Protein AF-0000000067284760 (afdb_homodimer)

Radius of gyration: 27.83 Å; Cα contacts (8 Å, |Δi|>4): 840; chains: 2; bounding box: 82×144×61 Å

Secondary structure (DSSP, 8-state):
-------------------------------TTS-SS--SS-EEEEEEETTEEEEEE-TTSS-EEEEEETTTTEEEP-TTGGGSSSEEEEEEE-TTS-EEEEEEEETTEEEEEEEETTTTEEEETTTT--SEEEEEEE-TTS--EEEEEESSS--EEEEE-TTSPBP-------/-------------------------------TTS-SS--SS-EEEEEEETTEEEEEE-TTSS-EEEEEETTTTEEEP-TTGGGSSSEEEEEEE-TTS-EEEEEEEETTEEEEEEEETTTTEEEETTTT--SEEEEEEE-TTS--EEEEEESSS--EEEEE-TTSPBP-------

Sequence (348 aa):
MTKYIFLPILTLTTLLTGCVGYPRLLSYPFDPGGRSLNSPASELTPQISGRYIVFTSDRRGSQDVYMFDVVTRNLIDIPGLNAFDAIASHPSVSDDGRSIVFAASRQGRTGIFLYNRETRQSRNLTANLQAEVRNPTISADGTRIAFEYSNNGQWDILVYNRSGQPLNIPQDPRMTKYIFLPILTLTTLLTGCVGYPRLLSYPFDPGGRSLNSPASELTPQISGRYIVFTSDRRGSQDVYMFDVVTRNLIDIPGLNAFDAIASHPSVSDDGRSIVFAASRQGRTGIFLYNRETRQSRNLTANLQAEVRNPTISADGTRIAFEYSNNGQWDILVYNRSGQPLNIPQDPR

Organism: NCBI:txid741277

Foldseek 3Di:
DPPPPPPPPPPPPPPPPPPPPPPPPPPPDPPVPPFACDDPWDWAQWDDAAQKIWTWTCPPPATFIWIAGNVVRGTDDLPLRRVDPWHWHQWEAANVRFWIWIWTDDPHAIFIWIAGSVVSDIDTLCPPPPWHWHNWYAYNHRFKIKTWTGDPPDIFIFIDGPNSHTDPDVRPDD/DDPPDPPPPPPPPPPPPPCPPPPPPPPPPPPVPPFACDDPWDWDQWDDAAQKIWTWTCPPPATFIWIAGNVVRGTDDLPLRRVDPWHWHQWEAANVRFWIWIWTDDPHAIFIWIAGSVVSDIDTLCPPPQWHWHNWYAYNHRFKIKTWTGDPPDIFIFIDGPNSHTDPDPTPDD

Structure (mmCIF, N/CA/C/O backbone):
data_AF-0000000067284760-model_v1
#
loop_
_entity.id
_entity.type
_entity.pdbx_description
1 polymer 'WD40-like beta Propeller containing protein'
#
loop_
_atom_site.group_PDB
_atom_site.id
_atom_site.type_symbol
_atom_site.label_atom_id
_atom_site.label_alt_id
_atom_site.label_comp_id
_atom_site.label_asym_id
_atom_site.label_entity_id
_atom_site.label_seq_id
_atom_site.pdbx_PDB_ins_code
_atom_site.Cartn_x
_atom_site.Cartn_y
_atom_site.Cartn_z
_atom_site.occupancy
_atom_site.B_iso_or_equiv
_atom_site.auth_seq_id
_atom_site.auth_comp_id
_atom_site.auth_asym_id
_atom_site.auth_atom_id
_atom_site.pdbx_PDB_model_num
ATOM 1 N N . MET A 1 1 ? -34.469 -82.938 -6.582 1 39.03 1 MET A N 1
ATOM 2 C CA . MET A 1 1 ? -33.906 -81.875 -5.766 1 39.03 1 MET A CA 1
ATOM 3 C C . MET A 1 1 ? -33.312 -80.75 -6.645 1 39.03 1 MET A C 1
ATOM 5 O O . MET A 1 1 ? -32.375 -81 -7.391 1 39.03 1 MET A O 1
ATOM 9 N N . THR A 1 2 ? -34.25 -79.938 -7.129 1 48.84 2 THR A N 1
ATOM 10 C CA . THR A 1 2 ? -34.031 -78.75 -8.023 1 48.84 2 THR A CA 1
ATOM 11 C C . THR A 1 2 ? -33.062 -77.75 -7.398 1 48.84 2 THR A C 1
ATOM 13 O O . THR A 1 2 ? -33.344 -77.25 -6.332 1 48.84 2 THR A O 1
ATOM 16 N N . LYS A 1 3 ? -31.781 -77.875 -7.68 1 49.97 3 LYS A N 1
ATOM 17 C CA . LYS A 1 3 ? -30.656 -77.062 -7.25 1 49.97 3 LYS A CA 1
ATOM 18 C C . LYS A 1 3 ? -30.859 -75.562 -7.707 1 49.97 3 LYS A C 1
ATOM 20 O O . LYS A 1 3 ? -30.922 -75.312 -8.906 1 49.97 3 LYS A O 1
ATOM 25 N N . TYR A 1 4 ? -31.656 -74.75 -6.961 1 46.56 4 TYR A N 1
ATOM 26 C CA . TYR A 1 4 ? -31.781 -73.375 -7.281 1 46.56 4 TYR A CA 1
ATOM 27 C C . TYR A 1 4 ? -30.422 -72.625 -7.23 1 46.56 4 TYR A C 1
ATOM 29 O O . TYR A 1 4 ? -29.656 -72.812 -6.277 1 46.56 4 TYR A O 1
ATOM 37 N N . ILE A 1 5 ? -29.75 -72.375 -8.367 1 50.66 5 ILE A N 1
ATOM 38 C CA . ILE A 1 5 ? -28.5 -71.688 -8.523 1 50.66 5 ILE A CA 1
ATOM 39 C C . ILE A 1 5 ? -28.719 -70.188 -8.195 1 50.66 5 ILE A C 1
ATOM 41 O O . ILE A 1 5 ? -29.562 -69.562 -8.805 1 50.66 5 ILE A O 1
ATOM 45 N N . PHE A 1 6 ? -28.625 -69.812 -6.887 1 52.44 6 PHE A N 1
ATOM 46 C CA . PHE A 1 6 ? -28.656 -68.438 -6.453 1 52.44 6 PHE A CA 1
ATOM 47 C C . PHE A 1 6 ? -27.547 -67.625 -7.133 1 52.44 6 PHE A C 1
ATOM 49 O O . PHE A 1 6 ? -26.375 -68 -7.012 1 52.44 6 PHE A O 1
ATOM 56 N N . LEU A 1 7 ? -27.859 -67.062 -8.344 1 47.62 7 LEU A N 1
ATOM 57 C CA . LEU A 1 7 ? -26.906 -66.188 -9.008 1 47.62 7 LEU A CA 1
ATOM 58 C C . LEU A 1 7 ? -26.75 -64.875 -8.227 1 47.62 7 LEU A C 1
ATOM 60 O O . LEU A 1 7 ? -27.719 -64.125 -8.023 1 47.62 7 LEU A O 1
ATOM 64 N N . PRO A 1 8 ? -25.734 -64.75 -7.387 1 51.28 8 PRO A N 1
ATOM 65 C CA . PRO A 1 8 ? -25.516 -63.438 -6.703 1 51.28 8 PRO A CA 1
ATOM 66 C C . PRO A 1 8 ? -25.312 -62.281 -7.676 1 51.28 8 PRO A C 1
ATOM 68 O O . PRO A 1 8 ? -24.641 -62.438 -8.695 1 51.28 8 PRO A O 1
ATOM 71 N N . ILE A 1 9 ? -26.359 -61.469 -7.926 1 52.12 9 ILE A N 1
ATOM 72 C CA . ILE A 1 9 ? -26.219 -60.219 -8.688 1 52.12 9 ILE A CA 1
ATOM 73 C C . ILE A 1 9 ? -25.25 -59.281 -7.98 1 52.12 9 ILE A C 1
ATOM 75 O O . ILE A 1 9 ? -25.469 -58.906 -6.824 1 52.12 9 ILE A O 1
ATOM 79 N N . LEU A 1 10 ? -23.953 -59.344 -8.281 1 41.91 10 LEU A N 1
ATOM 80 C CA . LEU A 1 10 ? -22.969 -58.375 -7.801 1 41.91 10 LEU A CA 1
ATOM 81 C C . LEU A 1 10 ? -23.281 -57 -8.344 1 41.91 10 LEU A C 1
ATOM 83 O O . LEU A 1 10 ? -23.234 -56.781 -9.555 1 41.91 10 LEU A O 1
ATOM 87 N N . THR A 1 11 ? -24.188 -56.25 -7.668 1 45.97 11 THR A N 1
ATOM 88 C CA . THR A 1 11 ? -24.359 -54.844 -8 1 45.97 11 THR A CA 1
ATOM 89 C C . THR A 1 11 ? -23.047 -54.094 -7.867 1 45.97 11 THR A C 1
ATOM 91 O O . THR A 1 11 ? -22.438 -54.062 -6.793 1 45.97 11 THR A O 1
ATOM 94 N N . LEU A 1 12 ? -22.328 -54 -8.953 1 44 12 LEU A N 1
ATOM 95 C CA . LEU A 1 12 ? -21.172 -53.094 -9.023 1 44 12 LEU A CA 1
ATOM 96 C C . LEU A 1 12 ? -21.594 -51.656 -8.789 1 44 12 LEU A C 1
ATOM 98 O O . LEU A 1 12 ? -22.328 -51.094 -9.602 1 44 12 LEU A O 1
ATOM 102 N N . THR A 1 13 ? -21.828 -51.281 -7.547 1 44.09 13 THR A N 1
ATOM 103 C CA . THR A 1 13 ? -21.984 -49.875 -7.27 1 44.09 13 THR A CA 1
ATOM 104 C C . THR A 1 13 ? -20.734 -49.094 -7.684 1 44.09 13 THR A C 1
ATOM 106 O O . THR A 1 13 ? -19.641 -49.375 -7.18 1 44.09 13 THR A O 1
ATOM 109 N N . THR A 1 14 ? -20.734 -48.594 -8.969 1 42.59 14 THR A N 1
ATOM 110 C CA . THR A 1 14 ? -19.703 -47.656 -9.391 1 42.59 14 THR A CA 1
ATOM 111 C C . THR A 1 14 ? -19.672 -46.438 -8.477 1 42.59 14 THR A C 1
ATOM 113 O O . THR A 1 14 ? -20.656 -45.688 -8.375 1 42.59 14 THR A O 1
ATOM 116 N N . LEU A 1 15 ? -18.969 -46.531 -7.336 1 41.28 15 LEU A N 1
ATOM 117 C CA . LEU A 1 15 ? -18.641 -45.312 -6.594 1 41.28 15 LEU A CA 1
ATOM 118 C C . LEU A 1 15 ? -17.938 -44.281 -7.492 1 41.28 15 LEU A C 1
ATOM 120 O O . LEU A 1 15 ? -16.859 -44.562 -8.008 1 41.28 15 LEU A O 1
ATOM 124 N N . LEU A 1 16 ? -18.734 -43.5 -8.227 1 39.28 16 LEU A N 1
ATOM 125 C CA . LEU A 1 16 ? -18.172 -42.312 -8.859 1 39.28 16 LEU A CA 1
ATOM 126 C C . LEU A 1 16 ? -17.484 -41.406 -7.824 1 39.28 16 LEU A C 1
ATOM 128 O O . LEU A 1 16 ? -18.141 -40.906 -6.918 1 39.28 16 LEU A O 1
ATOM 132 N N . THR A 1 17 ? -16.297 -41.781 -7.344 1 38.38 17 THR A N 1
ATOM 133 C CA . THR A 1 17 ? -15.492 -40.812 -6.598 1 38.38 17 THR A CA 1
ATOM 134 C C . THR A 1 17 ? -15.352 -39.5 -7.379 1 38.38 17 THR A C 1
ATOM 136 O O . THR A 1 17 ? -14.766 -39.469 -8.461 1 38.38 17 THR A O 1
ATOM 139 N N . GLY A 1 18 ? -16.344 -38.688 -7.348 1 37.5 18 GLY A N 1
ATOM 140 C CA . GLY A 1 18 ? -16.156 -37.312 -7.824 1 37.5 18 GLY A CA 1
ATOM 141 C C . GLY A 1 18 ? -14.883 -36.688 -7.305 1 37.5 18 GLY A C 1
ATOM 142 O O . GLY A 1 18 ? -14.727 -36.5 -6.094 1 37.5 18 GLY A O 1
ATOM 143 N N . CYS A 1 19 ? -13.719 -37.031 -7.934 1 35.12 19 CYS A N 1
ATOM 144 C CA . CYS A 1 19 ? -12.492 -36.281 -7.676 1 35.12 19 CYS A CA 1
ATOM 145 C C . CYS A 1 19 ? -12.742 -34.781 -7.734 1 35.12 19 CYS A C 1
ATOM 147 O O . CYS A 1 19 ? -13.039 -34.219 -8.805 1 35.12 19 CYS A O 1
ATOM 149 N N . VAL A 1 20 ? -13.414 -34.281 -6.77 1 36.22 20 VAL A N 1
ATOM 150 C CA . VAL A 1 20 ? -13.297 -32.812 -6.664 1 36.22 20 VAL A CA 1
ATOM 151 C C . VAL A 1 20 ? -11.828 -32.406 -6.789 1 36.22 20 VAL A C 1
ATOM 153 O O . VAL A 1 20 ? -11.008 -32.75 -5.934 1 36.22 20 VAL A O 1
ATOM 156 N N . GLY A 1 21 ? -11.297 -32.438 -8.062 1 32.53 21 GLY A N 1
ATOM 157 C CA . GLY A 1 21 ? -9.977 -31.906 -8.352 1 32.53 21 GLY A CA 1
ATOM 158 C C . GLY A 1 21 ? -9.664 -30.641 -7.562 1 32.53 21 GLY A C 1
ATOM 159 O O . GLY A 1 21 ? -10.438 -29.688 -7.574 1 32.53 21 GLY A O 1
ATOM 160 N N . TYR A 1 22 ? -9.078 -30.828 -6.438 1 33.91 22 TYR A N 1
ATOM 161 C CA . TYR A 1 22 ? -8.43 -29.656 -5.848 1 33.91 22 TYR A CA 1
ATOM 162 C C . TYR A 1 22 ? -7.723 -28.828 -6.91 1 33.91 22 TYR A C 1
ATOM 164 O O . TYR A 1 22 ? -7.121 -29.375 -7.836 1 33.91 22 TYR A O 1
ATOM 172 N N . PRO A 1 23 ? -8.312 -27.797 -7.254 1 35.91 23 PRO A N 1
ATOM 173 C CA . PRO A 1 23 ? -7.496 -27.031 -8.203 1 35.91 23 PRO A CA 1
ATOM 174 C C . PRO A 1 23 ? -6 -27.172 -7.93 1 35.91 23 PRO A C 1
ATOM 176 O O . PRO A 1 23 ? -5.551 -26.922 -6.805 1 35.91 23 PRO A O 1
ATOM 179 N N . ARG A 1 24 ? -5.348 -28.219 -8.484 1 36.28 24 ARG A N 1
ATOM 180 C CA . ARG A 1 24 ? -3.889 -28.25 -8.508 1 36.28 24 ARG A CA 1
ATOM 181 C C . ARG A 1 24 ? -3.312 -26.844 -8.57 1 36.28 24 ARG A C 1
ATOM 183 O O . ARG A 1 24 ? -3.672 -26.047 -9.445 1 36.28 24 ARG A O 1
ATOM 190 N N . LEU A 1 25 ? -3.016 -26.375 -7.445 1 37.62 25 LEU A N 1
ATOM 191 C CA . LEU A 1 25 ? -2.141 -25.203 -7.504 1 37.62 25 LEU A CA 1
ATOM 192 C C . LEU A 1 25 ? -1.2 -25.297 -8.703 1 37.62 25 LEU A C 1
ATOM 194 O O . LEU A 1 25 ? -0.474 -26.281 -8.852 1 37.62 25 LEU A O 1
ATOM 198 N N . LEU A 1 26 ? -1.623 -24.891 -9.883 1 34.94 26 LEU A N 1
ATOM 199 C CA . LEU A 1 26 ? -0.72 -24.781 -11.023 1 34.94 26 LEU A CA 1
ATOM 200 C C . LEU A 1 26 ? 0.715 -24.547 -10.555 1 34.94 26 LEU A C 1
ATOM 202 O O . LEU A 1 26 ? 0.991 -23.609 -9.82 1 34.94 26 LEU A O 1
ATOM 206 N N . SER A 1 27 ? 1.406 -25.641 -10.359 1 37.88 27 SER A N 1
ATOM 207 C CA . SER A 1 27 ? 2.861 -25.547 -10.312 1 37.88 27 SER A CA 1
ATOM 208 C C . SER A 1 27 ? 3.387 -24.641 -11.422 1 37.88 27 SER A C 1
ATOM 210 O O . SER A 1 27 ? 3.305 -24.984 -12.602 1 37.88 27 SER A O 1
ATOM 212 N N . TYR A 1 28 ? 3.182 -23.375 -11.297 1 40.19 28 TYR A N 1
ATOM 213 C CA . TYR A 1 28 ? 3.873 -22.547 -12.273 1 40.19 28 TYR A CA 1
ATOM 214 C C . TYR A 1 28 ? 5.332 -22.969 -12.414 1 40.19 28 TYR A C 1
ATOM 216 O O . TYR A 1 28 ? 5.938 -23.453 -11.461 1 40.19 28 TYR A O 1
ATOM 224 N N . PRO A 1 29 ? 5.832 -23.141 -13.656 1 42.22 29 PRO A N 1
ATOM 225 C CA . PRO A 1 29 ? 7.227 -23.547 -13.867 1 42.22 29 PRO A CA 1
ATOM 226 C C . PRO A 1 29 ? 8.211 -22.734 -13.031 1 42.22 29 PRO A C 1
ATOM 228 O O . PRO A 1 29 ? 8.008 -21.531 -12.844 1 42.22 29 PRO A O 1
ATOM 231 N N . PHE A 1 30 ? 8.883 -23.375 -12.086 1 43.62 30 PHE A N 1
ATOM 232 C CA . PHE A 1 30 ? 10.07 -22.875 -11.406 1 43.62 30 PHE A CA 1
ATOM 233 C C . PHE A 1 30 ? 11.055 -22.281 -12.406 1 43.62 30 PHE A C 1
ATOM 235 O O . PHE A 1 30 ? 11.469 -22.938 -13.359 1 43.62 30 PHE A O 1
ATOM 242 N N . ASP A 1 31 ? 10.914 -20.953 -12.641 1 48.53 31 ASP A N 1
ATOM 243 C CA . ASP A 1 31 ? 12.117 -20.453 -13.297 1 48.53 31 ASP A CA 1
ATOM 244 C C . ASP A 1 31 ? 13.32 -20.531 -12.367 1 48.53 31 ASP A C 1
ATOM 246 O O . ASP A 1 31 ? 13.375 -19.828 -11.352 1 48.53 31 ASP A O 1
ATOM 250 N N . PRO A 1 32 ? 14.07 -21.5 -12.367 1 45 32 PRO A N 1
ATOM 251 C CA . PRO A 1 32 ? 15.281 -21.609 -11.555 1 45 32 PRO A CA 1
ATOM 252 C C . PRO A 1 32 ? 16.094 -20.328 -11.508 1 45 32 PRO A C 1
ATOM 254 O O . PRO A 1 32 ? 17.016 -20.203 -10.695 1 45 32 PRO A O 1
ATOM 257 N N . GLY A 1 33 ? 15.969 -19.422 -12.406 1 49.47 33 GLY A N 1
ATOM 258 C CA . GLY A 1 33 ? 16.922 -18.328 -12.508 1 49.47 33 GLY A CA 1
ATOM 259 C C . GLY A 1 33 ? 16.672 -17.219 -11.508 1 49.47 33 GLY A C 1
ATOM 260 O O . GLY A 1 33 ? 17.406 -16.219 -11.477 1 49.47 33 GLY A O 1
ATOM 261 N N . GLY A 1 34 ? 15.812 -17.422 -10.469 1 56 34 GLY A N 1
ATOM 262 C CA . GLY A 1 34 ? 15.641 -16.453 -9.398 1 56 34 GLY A CA 1
ATOM 263 C C . GLY A 1 34 ? 14.953 -15.188 -9.852 1 56 34 GLY A C 1
ATOM 264 O O . GLY A 1 34 ? 15.031 -14.156 -9.172 1 56 34 GLY A O 1
ATOM 265 N N . ARG A 1 35 ? 14.375 -15.25 -10.992 1 67.38 35 ARG A N 1
ATOM 266 C CA . ARG A 1 35 ? 13.906 -14.008 -11.594 1 67.38 35 ARG A CA 1
ATOM 267 C C . ARG A 1 35 ? 12.391 -13.914 -11.555 1 67.38 35 ARG A C 1
ATOM 269 O O . ARG A 1 35 ? 11.797 -13 -12.141 1 67.38 35 ARG A O 1
ATOM 276 N N . SER A 1 36 ? 11.805 -14.742 -10.695 1 83.94 36 SER A N 1
ATOM 277 C CA . SER A 1 36 ? 10.352 -14.766 -10.625 1 83.94 36 SER A CA 1
ATOM 278 C C . SER A 1 36 ? 9.836 -13.867 -9.508 1 83.94 36 SER A C 1
ATOM 280 O O . SER A 1 36 ? 10.609 -13.375 -8.688 1 83.94 36 SER A O 1
ATOM 282 N N . LEU A 1 37 ? 8.609 -13.586 -9.523 1 92.75 37 LEU A N 1
ATOM 283 C CA . LEU A 1 37 ? 7.961 -12.812 -8.477 1 92.75 37 LEU A CA 1
ATOM 284 C C . LEU A 1 37 ? 8.188 -13.445 -7.109 1 92.75 37 LEU A C 1
ATOM 286 O O . LEU A 1 37 ? 8.609 -12.766 -6.168 1 92.75 37 LEU A O 1
ATOM 290 N N . ASN A 1 38 ? 7.992 -14.742 -7.074 1 93 38 ASN A N 1
ATOM 291 C CA . ASN A 1 38 ? 8.227 -15.461 -5.828 1 93 38 ASN A CA 1
ATOM 292 C C . ASN A 1 38 ? 9.539 -16.25 -5.867 1 93 38 ASN A C 1
ATOM 294 O O . ASN A 1 38 ? 10.055 -16.547 -6.945 1 93 38 ASN A O 1
ATOM 298 N N . SER A 1 39 ? 10.094 -16.531 -4.691 1 90.31 39 SER A N 1
ATOM 299 C CA . SER A 1 39 ? 11.32 -17.281 -4.465 1 90.31 39 SER A CA 1
ATOM 300 C C . SER A 1 39 ? 11.195 -18.188 -3.246 1 90.31 39 SER A C 1
ATOM 302 O O . SER A 1 39 ? 10.141 -18.234 -2.609 1 90.31 39 SER A O 1
ATOM 304 N N . PRO A 1 40 ? 12.227 -18.969 -2.977 1 89.88 40 PRO A N 1
ATOM 305 C CA . PRO A 1 40 ? 12.172 -19.766 -1.754 1 89.88 40 PRO A CA 1
ATOM 306 C C . PRO A 1 40 ? 12.156 -18.922 -0.487 1 89.88 40 PRO A C 1
ATOM 308 O O . PRO A 1 40 ? 11.906 -19.438 0.605 1 89.88 40 PRO A O 1
ATOM 311 N N . ALA A 1 41 ? 12.422 -17.641 -0.573 1 93.56 41 ALA A N 1
ATOM 312 C CA . ALA A 1 41 ? 12.344 -16.703 0.554 1 93.56 41 ALA A CA 1
ATOM 313 C C . ALA A 1 41 ? 10.93 -16.141 0.704 1 93.56 41 ALA A C 1
ATOM 315 O O . ALA A 1 41 ? 9.984 -16.672 0.121 1 93.56 41 ALA A O 1
ATOM 316 N N . SER A 1 42 ? 10.781 -15.156 1.583 1 95.81 42 SER A N 1
ATOM 317 C CA . SER A 1 42 ? 9.484 -14.508 1.75 1 95.81 42 SER A CA 1
ATOM 318 C C . SER A 1 42 ? 9.367 -13.281 0.851 1 95.81 42 SER A C 1
ATOM 320 O O . SER A 1 42 ? 10.328 -12.523 0.693 1 95.81 42 SER A O 1
ATOM 322 N N . GLU A 1 43 ? 8.258 -13.156 0.195 1 96.75 43 GLU A N 1
ATOM 323 C CA . GLU A 1 43 ? 7.867 -11.938 -0.515 1 96.75 43 GLU A CA 1
ATOM 324 C C . GLU A 1 43 ? 6.734 -11.219 0.209 1 96.75 43 GLU A C 1
ATOM 326 O O . GLU A 1 43 ? 5.691 -11.812 0.488 1 96.75 43 GLU A O 1
ATOM 331 N N . LEU A 1 44 ? 7.008 -9.9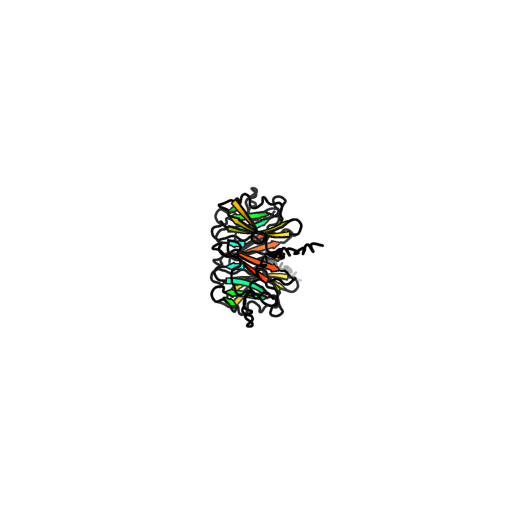3 0.494 1 98.38 44 LEU A N 1
ATOM 332 C CA . LEU A 1 44 ? 6.137 -9.227 1.429 1 98.38 44 LEU A CA 1
ATOM 333 C C . LEU A 1 44 ? 5.684 -7.887 0.852 1 98.38 44 LEU A C 1
ATOM 335 O O . LEU A 1 44 ? 6.418 -7.254 0.091 1 98.38 44 LEU A O 1
ATOM 339 N N . THR A 1 45 ? 4.488 -7.395 1.209 1 98.75 45 THR A N 1
ATOM 340 C CA . THR A 1 45 ? 3.918 -6.059 1.069 1 98.75 45 THR A CA 1
ATOM 341 C C . THR A 1 45 ? 3.977 -5.594 -0.384 1 98.75 45 THR A C 1
ATOM 343 O O . THR A 1 45 ? 4.586 -4.566 -0.689 1 98.75 45 THR A O 1
ATOM 346 N N . PRO A 1 46 ? 3.285 -6.301 -1.269 1 98.69 46 PRO A N 1
ATOM 347 C CA . PRO A 1 46 ? 3.287 -5.887 -2.674 1 98.69 46 PRO A CA 1
ATOM 348 C C . PRO A 1 46 ? 2.533 -4.578 -2.906 1 98.69 46 PRO A C 1
ATOM 350 O O . PRO A 1 46 ? 1.555 -4.293 -2.209 1 98.69 46 PRO A O 1
ATOM 353 N N . GLN A 1 47 ? 2.996 -3.855 -3.822 1 98.75 47 GLN A N 1
ATOM 354 C CA . GLN A 1 47 ? 2.275 -2.727 -4.402 1 98.75 47 GLN A CA 1
ATOM 355 C C . GLN A 1 47 ? 2.342 -2.754 -5.926 1 98.75 47 GLN A C 1
ATOM 357 O O . GLN A 1 47 ? 3.396 -3.029 -6.5 1 98.75 47 GLN A O 1
ATOM 362 N N . ILE A 1 48 ? 1.202 -2.525 -6.559 1 97.94 48 ILE A N 1
ATOM 363 C CA . ILE A 1 48 ? 1.116 -2.535 -8.016 1 97.94 48 ILE A CA 1
ATOM 364 C C . ILE A 1 48 ? 1.011 -1.104 -8.539 1 97.94 48 ILE A C 1
ATOM 366 O O . ILE A 1 48 ? 0.196 -0.317 -8.047 1 97.94 48 ILE A O 1
ATOM 370 N N . SER A 1 49 ? 1.749 -0.813 -9.508 1 97.5 49 SER A N 1
ATOM 371 C CA . SER A 1 49 ? 1.623 0.429 -10.266 1 97.5 49 SER A CA 1
ATOM 372 C C . SER A 1 49 ? 1.935 0.213 -11.742 1 97.5 49 SER A C 1
ATOM 374 O O . SER A 1 49 ? 3.076 -0.077 -12.102 1 97.5 49 SER A O 1
ATOM 376 N N . GLY A 1 50 ? 0.943 0.361 -12.539 1 94.12 50 GLY A N 1
ATOM 377 C CA . GLY A 1 50 ? 1.145 0.043 -13.945 1 94.12 50 GLY A CA 1
ATOM 378 C C . GLY A 1 50 ? 1.593 -1.388 -14.18 1 94.12 50 GLY A C 1
ATOM 379 O O . GLY A 1 50 ? 0.931 -2.33 -13.734 1 94.12 50 GLY A O 1
ATOM 380 N N . ARG A 1 51 ? 2.699 -1.519 -14.852 1 93.56 51 ARG A N 1
ATOM 381 C CA . ARG A 1 51 ? 3.201 -2.846 -15.188 1 93.56 51 ARG A CA 1
ATOM 382 C C . ARG A 1 51 ? 4.133 -3.373 -14.094 1 93.56 51 ARG A C 1
ATOM 384 O O . ARG A 1 51 ? 4.711 -4.453 -14.234 1 93.56 51 ARG A O 1
ATOM 391 N N . TYR A 1 52 ? 4.289 -2.643 -13.016 1 96.69 52 TYR A N 1
ATOM 392 C CA . TYR A 1 52 ? 5.289 -3.01 -12.016 1 96.69 52 TYR A CA 1
ATOM 393 C C . TYR A 1 52 ? 4.625 -3.535 -10.75 1 96.69 52 TYR A C 1
ATOM 395 O O . TYR A 1 52 ? 3.576 -3.037 -10.336 1 96.69 52 TYR A O 1
ATOM 403 N N . ILE A 1 53 ? 5.18 -4.492 -10.156 1 97.38 53 ILE A N 1
ATOM 404 C CA . ILE A 1 53 ? 4.941 -4.91 -8.781 1 97.38 53 ILE A CA 1
ATOM 405 C C . ILE A 1 53 ? 6.219 -4.734 -7.961 1 97.38 53 ILE A C 1
ATOM 407 O O . ILE A 1 53 ? 7.27 -5.273 -8.312 1 97.38 53 ILE A O 1
ATOM 411 N N . VAL A 1 54 ? 6.18 -3.914 -6.918 1 98.75 54 VAL A N 1
ATOM 412 C CA . VAL A 1 54 ? 7.293 -3.824 -5.984 1 98.75 54 VAL A CA 1
ATOM 413 C C . VAL A 1 54 ? 6.945 -4.559 -4.691 1 98.75 54 VAL A C 1
ATOM 415 O O . VAL A 1 54 ? 5.773 -4.633 -4.309 1 98.75 54 VAL A O 1
ATOM 418 N N . PHE A 1 55 ? 7.93 -5.09 -4.094 1 98.5 55 PHE A N 1
ATOM 419 C CA . PHE A 1 55 ? 7.797 -5.887 -2.879 1 98.5 55 PHE A CA 1
ATOM 420 C C . PHE A 1 55 ? 9.125 -5.992 -2.148 1 98.5 55 PHE A C 1
ATOM 422 O O . PHE A 1 55 ? 10.156 -5.527 -2.648 1 98.5 55 PHE A O 1
ATOM 429 N N . THR A 1 56 ? 9.094 -6.539 -0.911 1 98.56 56 THR A N 1
ATOM 430 C CA . THR A 1 56 ? 10.344 -6.832 -0.209 1 98.56 56 THR A CA 1
ATOM 431 C C . THR A 1 56 ? 10.547 -8.336 -0.076 1 98.56 56 THR A C 1
ATOM 433 O O . THR A 1 56 ? 9.586 -9.102 -0.083 1 98.56 56 THR A O 1
ATOM 436 N N . SER A 1 57 ? 11.781 -8.727 0.008 1 97.06 57 SER A N 1
ATOM 437 C CA . SER A 1 57 ? 12.156 -10.133 0.142 1 97.06 57 SER A CA 1
ATOM 438 C C . SER A 1 57 ? 13.492 -10.281 0.86 1 97.06 57 SER A C 1
ATOM 440 O O . SER A 1 57 ? 14.344 -9.391 0.79 1 97.06 57 SER A O 1
ATOM 442 N N . ASP A 1 58 ? 13.602 -11.359 1.5 1 95.75 58 ASP A N 1
ATOM 443 C CA . ASP A 1 58 ? 14.875 -11.648 2.158 1 95.75 58 ASP A CA 1
ATOM 444 C C . ASP A 1 58 ? 15.688 -12.672 1.368 1 95.75 58 ASP A C 1
ATOM 446 O O . ASP A 1 58 ? 16.547 -13.352 1.928 1 95.75 58 ASP A O 1
ATOM 450 N N . ARG A 1 59 ? 15.523 -12.742 0.066 1 93.25 59 ARG A N 1
ATOM 451 C CA . ARG A 1 59 ? 16.094 -13.773 -0.791 1 93.25 59 ARG A CA 1
ATOM 452 C C . ARG A 1 59 ? 17.609 -13.617 -0.9 1 93.25 59 ARG A C 1
ATOM 454 O O . ARG A 1 59 ? 18.312 -14.555 -1.301 1 93.25 59 ARG A O 1
ATOM 461 N N . ARG A 1 60 ? 18.156 -12.508 -0.468 1 90.81 60 ARG A N 1
ATOM 462 C CA . ARG A 1 60 ? 19.609 -12.32 -0.521 1 90.81 60 ARG A CA 1
ATOM 463 C C . ARG A 1 60 ? 20.172 -12.062 0.869 1 90.81 60 ARG A C 1
ATOM 465 O O . ARG A 1 60 ? 21.219 -11.422 1.01 1 90.81 60 ARG A O 1
ATOM 472 N N . GLY A 1 61 ? 19.406 -12.461 1.89 1 90.38 61 GLY A N 1
ATOM 473 C CA . GLY A 1 61 ? 19.953 -12.414 3.24 1 90.38 61 GLY A CA 1
ATOM 474 C C . GLY A 1 61 ? 19.438 -11.227 4.043 1 90.38 61 GLY A C 1
ATOM 475 O O . GLY A 1 61 ? 19.469 -11.25 5.277 1 90.38 61 GLY A O 1
ATOM 476 N N . SER A 1 62 ? 19.156 -10.188 3.385 1 92.94 62 SER A N 1
ATOM 477 C CA . SER A 1 62 ? 18.531 -9.031 4.012 1 92.94 62 SER A CA 1
ATOM 478 C C . SER A 1 62 ? 17.188 -8.703 3.352 1 92.94 62 SER A C 1
ATOM 480 O O . SER A 1 62 ? 16.969 -9.039 2.189 1 92.94 62 SER A O 1
ATOM 482 N N . GLN A 1 63 ? 16.297 -8.148 4.148 1 96.38 63 GLN A N 1
ATOM 483 C CA . GLN A 1 63 ? 15.031 -7.766 3.531 1 96.38 63 GLN A CA 1
ATOM 484 C C . GLN A 1 63 ? 15.203 -6.547 2.629 1 96.38 63 GLN A C 1
ATOM 486 O O . GLN A 1 63 ? 15.336 -5.422 3.115 1 96.38 63 GLN A O 1
ATOM 491 N N . ASP A 1 64 ? 15.141 -6.82 1.33 1 97.25 64 ASP A N 1
ATOM 492 C CA . ASP A 1 64 ? 15.43 -5.824 0.304 1 97.25 64 ASP A CA 1
ATOM 493 C C . ASP A 1 64 ? 14.203 -5.559 -0.562 1 97.25 64 ASP A C 1
ATOM 495 O O . ASP A 1 64 ? 13.258 -6.348 -0.567 1 97.25 64 ASP A O 1
ATOM 499 N N . VAL A 1 65 ? 14.258 -4.406 -1.258 1 98.31 65 VAL A N 1
ATOM 500 C CA . VAL A 1 65 ? 13.195 -4.062 -2.199 1 98.31 65 VAL A CA 1
ATOM 501 C C . VAL A 1 65 ? 13.469 -4.719 -3.551 1 98.31 65 VAL A C 1
ATOM 503 O O . VAL A 1 65 ? 14.609 -4.723 -4.023 1 98.31 65 VAL A O 1
ATOM 506 N N . TYR A 1 66 ? 12.414 -5.254 -4.113 1 97.56 66 TYR A N 1
ATOM 507 C CA . TYR A 1 66 ? 12.453 -5.812 -5.461 1 97.56 66 TYR A CA 1
ATOM 508 C C . TYR A 1 66 ? 11.344 -5.234 -6.328 1 97.56 66 TYR A C 1
ATOM 510 O O . TYR A 1 66 ? 10.305 -4.801 -5.812 1 97.56 66 TYR A O 1
ATOM 518 N N . MET A 1 67 ? 11.625 -5.227 -7.598 1 97.81 67 MET A N 1
ATOM 519 C CA . MET A 1 67 ? 10.664 -4.766 -8.602 1 97.81 67 MET A CA 1
ATOM 520 C C . MET A 1 67 ? 10.508 -5.797 -9.711 1 97.81 67 MET A C 1
ATOM 522 O O . MET A 1 67 ? 11.5 -6.242 -10.297 1 97.81 67 MET A O 1
ATOM 526 N N . PHE A 1 68 ? 9.289 -6.16 -9.961 1 96.31 68 PHE A N 1
ATOM 527 C CA . PHE A 1 68 ? 8.945 -7.148 -10.977 1 96.31 68 PHE A CA 1
ATOM 528 C C . PHE A 1 68 ? 8.125 -6.516 -12.094 1 96.31 68 PHE A C 1
ATOM 530 O O . PHE A 1 68 ? 7.203 -5.742 -11.828 1 96.31 68 PHE A O 1
ATOM 537 N N . ASP A 1 69 ? 8.516 -6.828 -13.32 1 94.06 69 ASP A N 1
ATOM 538 C CA . ASP A 1 69 ? 7.785 -6.387 -14.5 1 94.06 69 ASP A CA 1
ATOM 539 C C . ASP A 1 69 ? 6.824 -7.469 -14.992 1 94.06 69 ASP A C 1
ATOM 541 O O . ASP A 1 69 ? 7.262 -8.523 -15.453 1 94.06 69 ASP A O 1
ATOM 545 N N . VAL A 1 70 ? 5.574 -7.125 -14.984 1 89.88 70 VAL A N 1
ATOM 546 C CA . VAL A 1 70 ? 4.586 -8.156 -15.281 1 89.88 70 VAL A CA 1
ATOM 547 C C . VAL A 1 70 ? 4.531 -8.406 -16.781 1 89.88 70 VAL A C 1
ATOM 549 O O . VAL A 1 70 ? 3.996 -9.422 -17.234 1 89.88 70 VAL A O 1
ATOM 552 N N . VAL A 1 71 ? 5.027 -7.508 -17.547 1 88.62 71 VAL A N 1
ATOM 553 C CA . VAL A 1 71 ? 5.023 -7.645 -19 1 88.62 71 VAL A CA 1
ATOM 554 C C . VAL A 1 71 ? 6.199 -8.516 -19.438 1 88.62 71 VAL A C 1
ATOM 556 O O . VAL A 1 71 ? 6.008 -9.539 -20.109 1 88.62 71 VAL A O 1
ATOM 559 N N . THR A 1 72 ? 7.387 -8.227 -18.984 1 88.94 72 THR A N 1
ATOM 560 C CA . THR A 1 72 ? 8.562 -8.992 -19.375 1 88.94 72 THR A CA 1
ATOM 561 C C . THR A 1 72 ? 8.719 -10.234 -18.516 1 88.94 72 THR A C 1
ATOM 563 O O . THR A 1 72 ? 9.484 -11.141 -18.844 1 88.94 72 THR A O 1
ATOM 566 N N . ARG A 1 73 ? 8.023 -10.18 -17.438 1 88.69 73 ARG A N 1
ATOM 567 C CA . ARG A 1 73 ? 8.016 -11.297 -16.5 1 88.69 73 ARG A CA 1
ATOM 568 C C . ARG A 1 73 ? 9.414 -11.531 -15.93 1 88.69 73 ARG A C 1
ATOM 570 O O . ARG A 1 73 ? 9.883 -12.672 -15.867 1 88.69 73 ARG A O 1
ATOM 577 N N . ASN A 1 74 ? 10.07 -10.453 -15.586 1 89.62 74 ASN A N 1
ATOM 578 C CA . ASN A 1 74 ? 11.406 -10.477 -15 1 89.62 74 ASN A CA 1
ATOM 579 C C . ASN A 1 74 ? 11.547 -9.445 -13.891 1 89.62 74 ASN A C 1
ATOM 581 O O . ASN A 1 74 ? 10.844 -8.43 -13.883 1 89.62 74 ASN A O 1
ATOM 585 N N . LEU A 1 75 ? 12.438 -9.773 -13.008 1 94.19 75 LEU A N 1
ATOM 586 C CA . LEU A 1 75 ? 12.844 -8.758 -12.047 1 94.19 75 LEU A CA 1
ATOM 587 C C . LEU A 1 75 ? 13.602 -7.629 -12.734 1 94.19 75 LEU A C 1
ATOM 589 O O . LEU A 1 75 ? 14.359 -7.871 -13.68 1 94.19 75 LEU A O 1
ATOM 593 N N . ILE A 1 76 ? 13.391 -6.43 -12.305 1 94.25 76 ILE A N 1
ATOM 594 C CA . ILE A 1 76 ? 14.086 -5.242 -12.781 1 94.25 76 ILE A CA 1
ATOM 595 C C . ILE A 1 76 ? 15.188 -4.855 -11.797 1 94.25 76 ILE A C 1
ATOM 597 O O . ILE A 1 76 ? 14.953 -4.816 -10.586 1 94.25 76 ILE A O 1
ATOM 601 N N . ASP A 1 77 ? 16.344 -4.566 -12.359 1 92 77 ASP A N 1
ATOM 602 C CA . ASP A 1 77 ? 17.453 -4.125 -11.508 1 92 77 ASP A CA 1
ATOM 603 C C . ASP A 1 77 ? 17.188 -2.732 -10.945 1 92 77 ASP A C 1
ATOM 605 O O . ASP A 1 77 ? 16.75 -1.836 -11.664 1 92 77 ASP A O 1
ATOM 609 N N . ILE A 1 78 ? 17.359 -2.553 -9.641 1 95.25 78 ILE A N 1
ATOM 610 C CA . ILE A 1 78 ? 17.281 -1.263 -8.969 1 95.25 78 ILE A CA 1
ATOM 611 C C . ILE A 1 78 ? 18.578 -0.984 -8.227 1 95.25 78 ILE A C 1
ATOM 613 O O . ILE A 1 78 ? 18.609 -0.971 -6.992 1 95.25 78 ILE A O 1
ATOM 617 N N . PRO A 1 79 ? 19.594 -0.647 -8.961 1 91.38 79 PRO A N 1
ATOM 618 C CA . PRO A 1 79 ? 20.938 -0.523 -8.383 1 91.38 79 PRO A CA 1
ATOM 619 C C . PRO A 1 79 ? 21 0.53 -7.281 1 91.38 79 PRO A C 1
ATOM 621 O O . PRO A 1 79 ? 20.469 1.635 -7.441 1 91.38 79 PRO A O 1
ATOM 624 N N . GLY A 1 80 ? 21.656 0.129 -6.215 1 92.75 80 GLY A N 1
ATOM 625 C CA . GLY A 1 80 ? 21.938 1.076 -5.148 1 92.75 80 GLY A CA 1
ATOM 626 C C . GLY A 1 80 ? 20.812 1.187 -4.133 1 92.75 80 GLY A C 1
ATOM 627 O O . GLY A 1 80 ? 21.016 1.71 -3.033 1 92.75 80 GLY A O 1
ATOM 628 N N . LEU A 1 81 ? 19.578 0.776 -4.508 1 94.12 81 LEU A N 1
ATOM 629 C CA . LEU A 1 81 ? 18.453 0.929 -3.592 1 94.12 81 LEU A CA 1
ATOM 630 C C . LEU A 1 81 ? 18.688 0.119 -2.318 1 94.12 81 LEU A C 1
ATOM 632 O O . LEU A 1 81 ? 18.438 0.61 -1.215 1 94.12 81 LEU A O 1
ATOM 636 N N . ASN A 1 82 ? 19.25 -1.07 -2.453 1 91.69 82 ASN A N 1
ATOM 637 C CA . ASN A 1 82 ? 19.422 -1.989 -1.331 1 91.69 82 ASN A CA 1
ATOM 638 C C . ASN A 1 82 ? 20.812 -1.882 -0.718 1 91.69 82 ASN A C 1
ATOM 640 O O . ASN A 1 82 ? 21.266 -2.793 -0.02 1 91.69 82 ASN A O 1
ATOM 644 N N . ALA A 1 83 ? 21.5 -0.826 -0.954 1 83.94 83 ALA A N 1
ATOM 645 C CA . ALA A 1 83 ? 22.891 -0.685 -0.524 1 83.94 83 ALA A CA 1
ATOM 646 C C . ALA A 1 83 ? 22.969 -0.363 0.965 1 83.94 83 ALA A C 1
ATOM 648 O O . ALA A 1 83 ? 24.031 -0.504 1.578 1 83.94 83 ALA A O 1
ATOM 649 N N . PHE A 1 84 ? 21.828 0.076 1.499 1 77.75 84 PHE A N 1
ATOM 650 C CA . PHE A 1 84 ? 21.812 0.41 2.918 1 77.75 84 PHE A CA 1
ATOM 651 C C . PHE A 1 84 ? 21.719 -0.851 3.77 1 77.75 84 PHE A C 1
ATOM 653 O O . PHE A 1 84 ? 21.031 -1.807 3.4 1 77.75 84 PHE A O 1
ATOM 660 N N . ASP A 1 85 ? 22.531 -0.945 4.715 1 88.44 85 ASP A N 1
ATOM 661 C CA . ASP A 1 85 ? 22.344 -1.982 5.723 1 88.44 85 ASP A CA 1
ATOM 662 C C . ASP A 1 85 ? 21.109 -1.691 6.582 1 88.44 85 ASP A C 1
ATOM 664 O O . ASP A 1 85 ? 21.234 -1.181 7.695 1 88.44 85 ASP A O 1
ATOM 668 N N . ALA A 1 86 ? 19.984 -1.867 6.062 1 95.25 86 ALA A N 1
ATOM 669 C CA . ALA A 1 86 ? 18.703 -1.592 6.711 1 95.25 86 ALA A CA 1
ATOM 670 C C . ALA A 1 86 ? 17.641 -2.604 6.289 1 95.25 86 ALA A C 1
ATOM 672 O O . ALA A 1 86 ? 17.812 -3.309 5.293 1 95.25 86 ALA A O 1
ATOM 673 N N . ILE A 1 87 ? 16.703 -2.711 7.098 1 96.81 87 ILE A N 1
ATOM 674 C CA . ILE A 1 87 ? 15.547 -3.547 6.789 1 96.81 87 ILE A CA 1
ATOM 675 C C . ILE A 1 87 ? 14.508 -2.729 6.027 1 96.81 87 ILE A C 1
ATOM 677 O O . ILE A 1 87 ? 13.906 -1.803 6.578 1 96.81 87 ILE A O 1
ATOM 681 N N . ALA A 1 88 ? 14.289 -3.082 4.758 1 98.31 88 ALA A N 1
ATOM 682 C CA . ALA A 1 88 ? 13.32 -2.361 3.934 1 98.31 88 ALA A CA 1
ATOM 683 C C . ALA A 1 88 ? 11.914 -2.916 4.129 1 98.31 88 ALA A C 1
ATOM 685 O O . ALA A 1 88 ? 11.742 -4.109 4.387 1 98.31 88 ALA A O 1
ATOM 686 N N . SER A 1 89 ? 10.945 -2.025 4.023 1 98.38 89 SER A N 1
ATOM 687 C CA . SER A 1 89 ? 9.562 -2.473 4.129 1 98.38 89 SER A CA 1
ATOM 688 C C . SER A 1 89 ? 8.625 -1.539 3.373 1 98.38 89 SER A C 1
ATOM 690 O O . SER A 1 89 ? 8.961 -0.381 3.119 1 98.38 89 SER A O 1
ATOM 692 N N . HIS A 1 90 ? 7.578 -2.061 2.947 1 98.75 90 HIS A N 1
ATOM 693 C CA . HIS A 1 90 ? 6.418 -1.363 2.404 1 98.75 90 HIS A CA 1
ATOM 694 C C . HIS A 1 90 ? 6.809 -0.471 1.231 1 98.75 90 HIS A C 1
ATOM 696 O O . HIS A 1 90 ? 6.559 0.736 1.252 1 98.75 90 HIS A O 1
ATOM 702 N N . PRO A 1 91 ? 7.293 -1.068 0.156 1 98.88 91 PRO A N 1
ATOM 703 C CA . PRO A 1 91 ? 7.645 -0.27 -1.021 1 98.88 91 PRO A CA 1
ATOM 704 C C . PRO A 1 91 ? 6.422 0.135 -1.843 1 98.88 91 PRO A C 1
ATOM 706 O O . PRO A 1 91 ? 5.398 -0.555 -1.818 1 98.88 91 PRO A O 1
ATOM 709 N N . SER A 1 92 ? 6.535 1.238 -2.465 1 98.88 92 SER A N 1
ATOM 710 C CA . SER A 1 92 ? 5.57 1.748 -3.436 1 98.88 92 SER A CA 1
ATOM 711 C C . SER A 1 92 ? 6.273 2.455 -4.59 1 98.88 92 SER A C 1
ATOM 713 O O . SER A 1 92 ? 7.332 3.059 -4.406 1 98.88 92 SER A O 1
ATOM 715 N N . VAL A 1 93 ? 5.688 2.338 -5.754 1 98.75 93 VAL A N 1
ATOM 716 C CA . VAL A 1 93 ? 6.383 2.83 -6.938 1 98.75 93 VAL A CA 1
ATOM 717 C C . VAL A 1 93 ? 5.426 3.662 -7.789 1 98.75 93 VAL A C 1
ATOM 719 O O . VAL A 1 93 ? 4.223 3.389 -7.828 1 98.75 93 VAL A O 1
ATOM 722 N N . SER A 1 94 ? 6.023 4.652 -8.422 1 98.38 94 SER A N 1
ATOM 723 C CA . SER A 1 94 ? 5.258 5.426 -9.391 1 98.38 94 SER A CA 1
ATOM 724 C C . SER A 1 94 ? 4.973 4.605 -10.648 1 98.38 94 SER A C 1
ATOM 726 O O . SER A 1 94 ? 5.602 3.572 -10.875 1 98.38 94 SER A O 1
ATOM 728 N N . ASP A 1 95 ? 4.102 5.113 -11.484 1 97.25 95 ASP A N 1
ATOM 729 C CA . ASP A 1 95 ? 3.615 4.375 -12.641 1 97.25 95 ASP A CA 1
ATOM 730 C C . ASP A 1 95 ? 4.723 4.191 -13.68 1 97.25 95 ASP A C 1
ATOM 732 O O . ASP A 1 95 ? 4.75 3.184 -14.391 1 97.25 95 ASP A O 1
ATOM 736 N N . ASP A 1 96 ? 5.562 5.141 -13.727 1 96.69 96 ASP A N 1
ATOM 737 C CA . ASP A 1 96 ? 6.633 5.07 -14.719 1 96.69 96 ASP A CA 1
ATOM 738 C C . ASP A 1 96 ? 7.805 4.238 -14.203 1 96.69 96 ASP A C 1
ATOM 740 O O . ASP A 1 96 ? 8.797 4.043 -14.914 1 96.69 96 ASP A O 1
ATOM 744 N N . GLY A 1 97 ? 7.703 3.836 -12.984 1 97.44 97 GLY A N 1
ATOM 745 C CA . GLY A 1 97 ? 8.719 2.971 -12.414 1 97.44 97 GLY A CA 1
ATOM 746 C C . GLY A 1 97 ? 9.961 3.723 -11.969 1 97.44 97 GLY A C 1
ATOM 747 O O . GLY A 1 97 ? 10.945 3.113 -11.539 1 97.44 97 GLY A O 1
ATOM 748 N N . ARG A 1 98 ? 9.945 5.02 -11.961 1 97.56 98 ARG A N 1
ATOM 749 C CA . ARG A 1 98 ? 11.172 5.785 -11.742 1 97.56 98 ARG A CA 1
ATOM 750 C C . ARG A 1 98 ? 11.359 6.105 -10.258 1 97.56 98 ARG A C 1
ATOM 752 O O . ARG A 1 98 ? 12.492 6.227 -9.789 1 97.56 98 ARG A O 1
ATOM 759 N N . SER A 1 99 ? 10.258 6.316 -9.594 1 98.44 99 SER A N 1
ATOM 760 C CA . SER A 1 99 ? 10.305 6.715 -8.195 1 98.44 99 SER A CA 1
ATOM 761 C C . SER A 1 99 ? 9.797 5.602 -7.285 1 98.44 99 SER A C 1
ATOM 763 O O . SER A 1 99 ? 8.68 5.121 -7.449 1 98.44 99 SER A O 1
ATOM 765 N N . ILE A 1 100 ? 10.594 5.172 -6.379 1 98.75 100 ILE A N 1
ATOM 766 C CA . ILE A 1 100 ? 10.227 4.148 -5.402 1 98.75 100 ILE A CA 1
ATOM 767 C C . ILE A 1 100 ? 10.359 4.715 -3.99 1 98.75 100 ILE A C 1
ATOM 769 O O . ILE A 1 100 ? 11.414 5.242 -3.621 1 98.75 100 ILE A O 1
ATOM 773 N N . VAL A 1 101 ? 9.281 4.668 -3.193 1 98.88 101 VAL A N 1
ATOM 774 C CA . VAL A 1 101 ? 9.344 5.023 -1.779 1 98.88 101 VAL A CA 1
ATOM 775 C C . VAL A 1 101 ? 9.312 3.758 -0.926 1 98.88 101 VAL A C 1
ATOM 777 O O . VAL A 1 101 ? 8.664 2.771 -1.294 1 98.88 101 VAL A O 1
ATOM 780 N N . PHE A 1 102 ? 10 3.762 0.118 1 98.75 102 PHE A N 1
ATOM 781 C CA . PHE A 1 102 ? 10.023 2.631 1.039 1 98.75 102 PHE A CA 1
ATOM 782 C C . PHE A 1 102 ? 10.484 3.07 2.424 1 98.75 102 PHE A C 1
ATOM 784 O O . PHE A 1 102 ? 11.031 4.164 2.586 1 98.75 102 PHE A O 1
ATOM 791 N N . ALA A 1 103 ? 10.141 2.297 3.404 1 98.62 103 ALA A N 1
ATOM 792 C CA . ALA A 1 103 ? 10.688 2.49 4.75 1 98.62 103 ALA A CA 1
ATOM 793 C C . ALA A 1 103 ? 11.961 1.684 4.945 1 98.62 103 ALA A C 1
ATOM 795 O O . ALA A 1 103 ? 12.094 0.573 4.426 1 98.62 103 ALA A O 1
ATOM 796 N N . ALA A 1 104 ? 12.859 2.207 5.684 1 98.12 104 ALA A N 1
ATOM 797 C CA . ALA A 1 104 ? 14.086 1.508 6.055 1 98.12 104 ALA A CA 1
ATOM 798 C C . ALA A 1 104 ? 14.383 1.667 7.543 1 98.12 104 ALA A C 1
ATOM 800 O O . ALA A 1 104 ? 14.344 2.779 8.07 1 98.12 104 ALA A O 1
ATOM 801 N N . SER A 1 105 ? 14.625 0.556 8.164 1 97.5 105 SER A N 1
ATOM 802 C CA . SER A 1 105 ? 14.906 0.556 9.594 1 97.5 105 SER A CA 1
ATOM 803 C C . SER A 1 105 ? 16.328 0.083 9.875 1 97.5 105 SER A C 1
ATOM 805 O O . SER A 1 105 ? 16.797 -0.895 9.289 1 97.5 105 SER A O 1
ATOM 807 N N . ARG A 1 106 ? 17 0.791 10.68 1 95.12 106 ARG A N 1
ATOM 808 C CA . ARG A 1 106 ? 18.344 0.448 11.133 1 95.12 106 ARG A CA 1
ATOM 809 C C . ARG A 1 106 ? 18.562 0.867 12.578 1 95.12 106 ARG A C 1
ATOM 811 O O . ARG A 1 106 ? 18.297 2.014 12.945 1 95.12 106 ARG A O 1
ATOM 818 N N . GLN A 1 107 ? 19.016 -0.124 13.375 1 93.75 107 GLN A N 1
ATOM 819 C CA . GLN A 1 107 ? 19.328 0.14 14.773 1 93.75 107 GLN A CA 1
ATOM 820 C C . GLN A 1 107 ? 18.156 0.814 15.484 1 93.75 107 GLN A C 1
ATOM 822 O O . GLN A 1 107 ? 18.344 1.813 16.188 1 93.75 107 GLN A O 1
ATOM 827 N N . GLY A 1 108 ? 17 0.455 15.125 1 92.44 108 GLY A N 1
ATOM 828 C CA . GLY A 1 108 ? 15.82 0.897 15.844 1 92.44 108 GLY A CA 1
ATOM 829 C C . GLY A 1 108 ? 15.234 2.182 15.289 1 92.44 108 GLY A C 1
ATOM 830 O O . GLY A 1 108 ? 14.211 2.662 15.773 1 92.44 108 GLY A O 1
ATOM 831 N N . ARG A 1 109 ? 15.828 2.771 14.352 1 95 109 ARG A N 1
ATOM 832 C CA . ARG A 1 109 ? 15.312 3.984 13.727 1 95 109 ARG A CA 1
ATOM 833 C C . ARG A 1 109 ? 14.789 3.695 12.32 1 95 109 ARG A C 1
ATOM 835 O O . ARG A 1 109 ? 15.406 2.934 11.57 1 95 109 ARG A O 1
ATOM 842 N N . THR A 1 110 ? 13.672 4.273 12.086 1 97.69 110 THR A N 1
ATOM 843 C CA . THR A 1 110 ? 13.062 4.082 10.773 1 97.69 110 THR A CA 1
ATOM 844 C C . THR A 1 110 ? 12.938 5.41 10.039 1 97.69 110 THR A C 1
ATOM 846 O O . THR A 1 110 ? 12.578 6.426 10.633 1 97.69 110 THR A O 1
ATOM 849 N N . GLY A 1 111 ? 13.258 5.43 8.727 1 97.62 111 GLY A N 1
ATOM 850 C CA . GLY A 1 111 ? 13.031 6.559 7.84 1 97.62 111 GLY A CA 1
ATOM 851 C C . GLY A 1 111 ? 12.25 6.184 6.594 1 97.62 111 GLY A C 1
ATOM 852 O O . GLY A 1 111 ? 12.102 5 6.277 1 97.62 111 GLY A O 1
ATOM 853 N N . ILE A 1 112 ? 11.672 7.188 5.977 1 98.62 112 ILE A N 1
ATOM 854 C CA . ILE A 1 112 ? 11.039 7.031 4.676 1 98.62 112 ILE A CA 1
ATOM 855 C C . ILE A 1 112 ? 11.977 7.523 3.578 1 98.62 112 ILE A C 1
ATOM 857 O O . ILE A 1 112 ? 12.43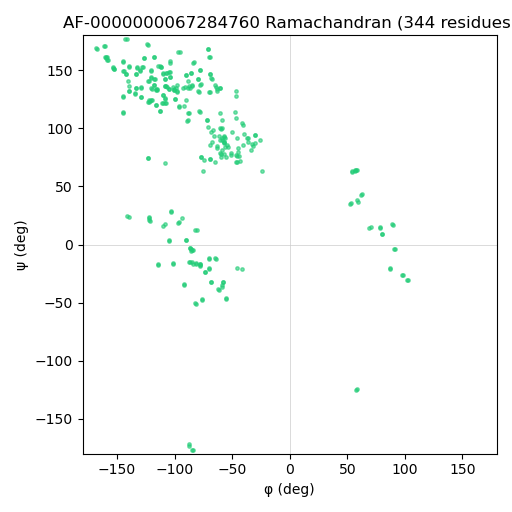 8.672 3.605 1 98.62 112 ILE A O 1
ATOM 861 N N . PHE A 1 113 ? 12.242 6.668 2.631 1 98.25 113 PHE A N 1
ATOM 862 C CA . PHE A 1 113 ? 13.211 6.977 1.585 1 98.25 113 PHE A CA 1
ATOM 863 C C . PHE A 1 113 ? 12.539 7.016 0.218 1 98.25 113 PHE A C 1
ATOM 865 O O . PHE A 1 113 ? 11.648 6.211 -0.065 1 98.25 113 PHE A O 1
ATOM 872 N N . LEU A 1 114 ? 13.008 7.953 -0.589 1 98.56 114 LEU A N 1
ATOM 873 C CA . LEU A 1 114 ? 12.641 8.047 -1.997 1 98.56 114 LEU A CA 1
ATOM 874 C C . LEU A 1 114 ? 13.828 7.738 -2.895 1 98.56 114 LEU A C 1
ATOM 876 O O . LEU A 1 114 ? 14.836 8.453 -2.861 1 98.56 114 LEU A O 1
ATOM 880 N N . TYR A 1 115 ? 13.711 6.672 -3.619 1 98.25 115 TYR A N 1
ATOM 881 C CA . TYR A 1 115 ? 14.734 6.254 -4.57 1 98.25 115 TYR A CA 1
ATOM 882 C C . TYR A 1 115 ? 14.344 6.641 -5.992 1 98.25 115 TYR A C 1
ATOM 884 O O . TYR A 1 115 ? 13.203 6.445 -6.406 1 98.25 115 TYR A O 1
ATOM 892 N N . ASN A 1 116 ? 15.281 7.215 -6.711 1 97.88 116 ASN A N 1
ATOM 893 C CA . ASN A 1 116 ? 15.117 7.547 -8.125 1 97.88 116 ASN A CA 1
ATOM 894 C C . ASN A 1 116 ? 15.945 6.625 -9.016 1 97.88 116 ASN A C 1
ATOM 896 O O . ASN A 1 116 ? 17.172 6.586 -8.906 1 97.88 116 ASN A O 1
ATOM 900 N N . ARG A 1 117 ? 15.305 5.969 -9.883 1 97 117 ARG A N 1
ATOM 901 C CA . ARG A 1 117 ? 15.969 4.949 -10.688 1 97 117 ARG A CA 1
ATOM 902 C C . ARG A 1 117 ? 16.875 5.586 -11.742 1 97 117 ARG A C 1
ATOM 904 O O . ARG A 1 117 ? 17.797 4.945 -12.25 1 97 117 ARG A O 1
ATOM 911 N N . GLU A 1 118 ? 16.562 6.781 -12.062 1 95.25 118 GLU A N 1
ATOM 912 C CA . GLU A 1 118 ? 17.391 7.473 -13.047 1 95.25 118 GLU A CA 1
ATOM 913 C C . GLU A 1 118 ? 18.703 7.945 -12.43 1 95.25 118 GLU A C 1
ATOM 915 O O . GLU A 1 118 ? 19.781 7.707 -12.984 1 95.25 118 GLU A O 1
ATOM 920 N N . THR A 1 119 ? 18.625 8.562 -11.297 1 95.62 119 THR A N 1
ATOM 921 C CA . THR A 1 119 ? 19.828 9.078 -10.656 1 95.62 119 THR A CA 1
ATOM 922 C C . THR A 1 119 ? 20.484 8.016 -9.789 1 95.62 119 THR A C 1
ATOM 924 O O . THR A 1 119 ? 21.641 8.164 -9.375 1 95.62 119 THR A O 1
ATOM 927 N N . ARG A 1 120 ? 19.734 6.957 -9.516 1 95.88 120 ARG A N 1
ATOM 928 C CA . ARG A 1 120 ? 20.172 5.855 -8.664 1 95.88 120 ARG A CA 1
ATOM 929 C C . ARG A 1 120 ? 20.547 6.352 -7.273 1 95.88 120 ARG A C 1
ATOM 931 O O . ARG A 1 120 ? 21.531 5.898 -6.688 1 95.88 120 ARG A O 1
ATOM 938 N N . GLN A 1 121 ? 19.781 7.305 -6.789 1 94.88 121 GLN A N 1
ATOM 939 C CA . GLN A 1 121 ? 20 7.895 -5.473 1 94.88 121 GLN A CA 1
ATOM 940 C C . GLN A 1 121 ? 18.766 7.758 -4.594 1 94.88 121 GLN A C 1
ATOM 942 O O . GLN A 1 121 ? 17.641 7.883 -5.078 1 94.88 121 GLN A O 1
ATOM 947 N N . SER A 1 122 ? 19.062 7.48 -3.35 1 96.56 122 SER A N 1
ATOM 948 C CA . SER A 1 122 ? 18.016 7.477 -2.332 1 96.56 122 SER A CA 1
ATOM 949 C C . SER A 1 122 ? 18.125 8.688 -1.416 1 96.56 122 SER A C 1
ATOM 951 O O . SER A 1 122 ? 19.234 9.062 -1.007 1 96.56 122 SER A O 1
ATOM 953 N N . ARG A 1 123 ? 17.016 9.266 -1.172 1 96.38 123 ARG A N 1
ATOM 954 C CA . ARG A 1 123 ? 16.953 10.398 -0.257 1 96.38 123 ARG A CA 1
ATOM 955 C C . ARG A 1 123 ? 16.031 10.102 0.922 1 96.38 123 ARG A C 1
ATOM 957 O O . ARG A 1 123 ? 14.922 9.602 0.738 1 96.38 123 ARG A O 1
ATOM 964 N N . ASN A 1 124 ? 16.531 10.422 2.076 1 97.06 124 ASN A N 1
ATOM 965 C CA . ASN A 1 124 ? 15.703 10.297 3.266 1 97.06 124 ASN A CA 1
ATOM 966 C C . ASN A 1 124 ? 14.727 11.469 3.383 1 97.06 124 ASN A C 1
ATOM 968 O O . ASN A 1 124 ? 15.133 12.602 3.643 1 97.06 124 ASN A O 1
ATOM 972 N N . LEU A 1 125 ? 13.438 11.219 3.279 1 97.81 125 LEU A N 1
ATOM 973 C CA . LEU A 1 125 ? 12.422 12.273 3.271 1 97.81 125 LEU A CA 1
ATOM 974 C C . LEU A 1 125 ? 12.094 12.719 4.691 1 97.81 125 LEU A C 1
ATOM 976 O O . LEU A 1 125 ? 11.484 13.773 4.891 1 97.81 125 LEU A O 1
ATOM 980 N N . THR A 1 126 ? 12.492 11.891 5.676 1 97.25 126 THR A N 1
ATOM 981 C CA . THR A 1 126 ? 12.023 12.156 7.035 1 97.25 126 THR A CA 1
ATOM 982 C C . THR A 1 126 ? 13.211 12.352 7.98 1 97.25 126 THR A C 1
ATOM 984 O O . THR A 1 126 ? 13.086 12.117 9.188 1 97.25 126 THR A O 1
ATOM 987 N N . ALA A 1 127 ? 14.359 12.711 7.508 1 94.75 127 ALA A N 1
ATOM 988 C CA . ALA A 1 127 ? 15.586 12.867 8.281 1 94.75 127 ALA A CA 1
ATOM 989 C C . ALA A 1 127 ? 15.391 13.883 9.406 1 94.75 127 ALA A C 1
ATOM 991 O O . ALA A 1 127 ? 15.945 13.719 10.5 1 94.75 127 ALA A O 1
ATOM 992 N N . ASN A 1 128 ? 14.555 14.867 9.18 1 91.69 128 ASN A N 1
ATOM 993 C CA . ASN A 1 128 ? 14.398 15.938 10.148 1 91.69 128 ASN A CA 1
ATOM 994 C C . ASN A 1 128 ? 13.094 15.805 10.93 1 91.69 128 ASN A C 1
ATOM 996 O O . ASN A 1 128 ? 12.695 16.734 11.648 1 91.69 128 ASN A O 1
ATOM 1000 N N . LEU A 1 129 ? 12.398 14.766 10.672 1 91.75 129 LEU A N 1
ATOM 1001 C CA . LEU A 1 129 ? 11.141 14.523 11.367 1 91.75 129 LEU A CA 1
ATOM 1002 C C . LEU A 1 129 ? 11.367 13.719 12.648 1 91.75 129 LEU A C 1
ATOM 1004 O O . LEU A 1 129 ? 11.828 12.578 12.594 1 91.75 129 LEU A O 1
ATOM 1008 N N . GLN A 1 130 ? 11.266 14.359 13.805 1 90.81 130 GLN A N 1
ATOM 1009 C CA . GLN A 1 130 ? 11.398 13.672 15.086 1 90.81 130 GLN A CA 1
ATOM 1010 C C . GLN A 1 130 ? 10.125 12.891 15.422 1 90.81 130 GLN A C 1
ATOM 1012 O O . GLN A 1 130 ? 9.32 13.328 16.25 1 90.81 130 GLN A O 1
ATOM 1017 N N . ALA A 1 131 ? 9.898 11.836 14.836 1 94.62 131 ALA A N 1
ATOM 1018 C CA . ALA A 1 131 ? 8.711 10.992 14.969 1 94.62 131 ALA A CA 1
ATOM 1019 C C . ALA A 1 131 ? 8.984 9.578 14.477 1 94.62 131 ALA A C 1
ATOM 1021 O O . ALA A 1 131 ? 9.992 9.328 13.805 1 94.62 131 ALA A O 1
ATOM 1022 N N . GLU A 1 132 ? 8.172 8.68 14.875 1 96.81 132 GLU A N 1
ATOM 1023 C CA . GLU A 1 132 ? 8.141 7.371 14.234 1 96.81 132 GLU A CA 1
ATOM 1024 C C . GLU A 1 132 ? 7.391 7.426 12.906 1 96.81 132 GLU A C 1
ATOM 1026 O O . GLU A 1 132 ? 6.371 8.109 12.789 1 96.81 132 GLU A O 1
ATOM 1031 N N . VAL A 1 133 ? 7.965 6.738 11.891 1 98 133 VAL A N 1
ATOM 1032 C CA . VAL A 1 133 ? 7.316 6.727 10.586 1 98 133 VAL A CA 1
ATOM 1033 C C . VAL A 1 133 ? 7.266 5.301 10.047 1 98 133 VAL A C 1
ATOM 1035 O O . VAL A 1 133 ? 8.078 4.453 10.43 1 98 133 VAL A O 1
ATOM 1038 N N . ARG A 1 134 ? 6.219 5.047 9.188 1 98.5 134 ARG A N 1
ATOM 1039 C CA . ARG A 1 134 ? 6.074 3.729 8.586 1 98.5 134 ARG A CA 1
ATOM 1040 C C . ARG A 1 134 ? 5.051 3.754 7.453 1 98.5 134 ARG A C 1
ATOM 1042 O O . ARG A 1 134 ? 4.383 4.766 7.234 1 98.5 134 ARG A O 1
ATOM 1049 N N . ASN A 1 135 ? 4.996 2.744 6.695 1 98.81 135 ASN A N 1
ATOM 1050 C CA . ASN A 1 135 ? 3.951 2.445 5.723 1 98.81 135 ASN A CA 1
ATOM 1051 C C . ASN A 1 135 ? 3.809 3.564 4.695 1 98.81 135 ASN A C 1
ATOM 1053 O O . ASN A 1 135 ? 2.719 4.113 4.52 1 98.81 135 ASN A O 1
ATOM 1057 N N . PRO A 1 136 ? 4.801 3.812 3.902 1 98.88 136 PRO A N 1
ATOM 1058 C CA . PRO A 1 136 ? 4.688 4.844 2.869 1 98.88 136 PRO A CA 1
ATOM 1059 C C . PRO A 1 136 ? 4.008 4.336 1.6 1 98.88 136 PRO A C 1
ATOM 1061 O O . PRO A 1 136 ? 3.996 3.129 1.343 1 98.88 136 PRO A O 1
ATOM 1064 N N . THR A 1 137 ? 3.459 5.309 0.864 1 98.81 137 THR A N 1
ATOM 1065 C CA . THR A 1 137 ? 2.939 5.082 -0.48 1 98.81 137 THR A CA 1
ATOM 1066 C C . THR A 1 137 ? 3.178 6.305 -1.363 1 98.81 137 THR A C 1
ATOM 1068 O O . THR A 1 137 ? 3.25 7.43 -0.867 1 98.81 137 THR A O 1
ATOM 1071 N N . ILE A 1 138 ? 3.35 6.031 -2.598 1 98.5 138 ILE A N 1
ATOM 1072 C CA . ILE A 1 138 ? 3.553 7.113 -3.555 1 98.5 138 ILE A CA 1
ATOM 1073 C C . ILE A 1 138 ? 2.461 7.074 -4.621 1 98.5 138 ILE A C 1
ATOM 1075 O O . ILE A 1 138 ? 2.012 5.996 -5.016 1 98.5 138 ILE A O 1
ATOM 1079 N N . SER A 1 139 ? 2.066 8.25 -5.031 1 97.19 139 SER A N 1
ATOM 1080 C CA . SER A 1 139 ? 1.072 8.352 -6.094 1 97.19 139 SER A CA 1
ATOM 1081 C C . SER A 1 139 ? 1.647 7.91 -7.434 1 97.19 139 SER A C 1
ATOM 1083 O O . SER A 1 139 ? 2.863 7.93 -7.633 1 97.19 139 SER A O 1
ATOM 1085 N N . ALA A 1 140 ? 0.766 7.609 -8.328 1 96.75 140 ALA A N 1
ATOM 1086 C CA . ALA A 1 140 ? 1.159 7.105 -9.648 1 96.75 140 ALA A CA 1
ATOM 1087 C C . ALA A 1 140 ? 2.059 8.109 -10.367 1 96.75 140 ALA A C 1
ATOM 1089 O O . ALA A 1 140 ? 3.004 7.715 -11.055 1 96.75 140 ALA A O 1
ATOM 1090 N N . ASP A 1 141 ? 1.787 9.375 -10.18 1 95.69 141 ASP A N 1
ATOM 1091 C CA . ASP A 1 141 ? 2.549 10.398 -10.891 1 95.69 141 ASP A CA 1
ATOM 1092 C C . ASP A 1 141 ? 3.822 10.766 -10.133 1 95.69 141 ASP A C 1
ATOM 1094 O O . ASP A 1 141 ? 4.594 11.617 -10.578 1 95.69 141 ASP A O 1
ATOM 1098 N N . GLY A 1 142 ? 3.982 10.188 -9 1 96.88 142 GLY A N 1
ATOM 1099 C CA . GLY A 1 142 ? 5.211 10.336 -8.234 1 96.88 142 GLY A CA 1
ATOM 1100 C C . GLY A 1 142 ? 5.285 11.656 -7.488 1 96.88 142 GLY A C 1
ATOM 1101 O O . GLY A 1 142 ? 6.328 12 -6.93 1 96.88 142 GLY A O 1
ATOM 1102 N N . THR A 1 143 ? 4.133 12.359 -7.355 1 95.88 143 THR A N 1
ATOM 1103 C CA . THR A 1 143 ? 4.238 13.727 -6.859 1 95.88 143 THR A CA 1
ATOM 1104 C C . THR A 1 143 ? 3.859 13.797 -5.383 1 95.88 143 THR A C 1
ATOM 1106 O O . THR A 1 143 ? 4.145 14.789 -4.707 1 95.88 143 THR A O 1
ATOM 1109 N N . ARG A 1 144 ? 3.199 12.75 -4.906 1 96.56 144 ARG A N 1
ATOM 1110 C CA . ARG A 1 144 ? 2.732 12.742 -3.523 1 96.56 144 ARG A CA 1
ATOM 1111 C C . ARG A 1 144 ? 3.158 11.469 -2.809 1 96.56 144 ARG A C 1
ATOM 1113 O O . ARG A 1 144 ? 3.045 10.375 -3.361 1 96.56 144 ARG A O 1
ATOM 1120 N N . ILE A 1 145 ? 3.656 11.617 -1.62 1 98 145 ILE A N 1
ATOM 1121 C CA . ILE A 1 145 ? 4.02 10.508 -0.74 1 98 145 ILE A CA 1
ATOM 1122 C C . ILE A 1 145 ? 3.24 10.617 0.569 1 98 145 ILE A C 1
ATOM 1124 O O . ILE A 1 145 ? 3.266 11.656 1.232 1 98 145 ILE A O 1
ATOM 1128 N N . ALA A 1 146 ? 2.514 9.594 0.895 1 97.56 146 ALA A N 1
ATOM 1129 C CA . ALA A 1 146 ? 1.834 9.516 2.186 1 97.56 146 ALA A CA 1
ATOM 1130 C C . ALA A 1 146 ? 2.467 8.453 3.076 1 97.56 146 ALA A C 1
ATOM 1132 O O . ALA A 1 146 ? 2.969 7.438 2.582 1 97.56 146 ALA A O 1
ATOM 1133 N N . PHE A 1 147 ? 2.447 8.695 4.32 1 98 147 PHE A N 1
ATOM 1134 C CA . PHE A 1 147 ? 2.971 7.727 5.273 1 98 147 PHE A CA 1
ATOM 1135 C C . PHE A 1 147 ? 2.404 7.977 6.668 1 98 147 PHE A C 1
ATOM 1137 O O . PHE A 1 147 ? 1.819 9.031 6.922 1 98 147 PHE A O 1
ATOM 1144 N N . GLU A 1 148 ? 2.506 6.961 7.488 1 97.38 148 GLU A N 1
ATOM 1145 C CA . GLU A 1 148 ? 2.109 7.082 8.883 1 97.38 148 GLU A CA 1
ATOM 1146 C C . GLU A 1 148 ? 3.191 7.777 9.711 1 97.38 148 GLU A C 1
ATOM 1148 O O . GLU A 1 148 ? 4.383 7.523 9.516 1 97.38 148 GLU A O 1
ATOM 1153 N N . TYR A 1 149 ? 2.701 8.547 10.578 1 95.75 149 TYR A N 1
ATOM 1154 C CA . TYR A 1 149 ? 3.557 9.312 11.477 1 95.75 149 TYR A CA 1
ATOM 1155 C C . TYR A 1 149 ? 2.986 9.328 12.883 1 95.75 149 TYR A C 1
ATOM 1157 O O . TYR A 1 149 ? 1.773 9.469 13.07 1 95.75 149 TYR A O 1
ATOM 1165 N N . SER A 1 150 ? 3.986 9.117 13.906 1 95.12 150 SER A N 1
ATOM 1166 C CA . SER A 1 150 ? 3.57 9.211 15.305 1 95.12 150 SER A CA 1
ATOM 1167 C C . SER A 1 150 ? 4.621 9.93 16.141 1 95.12 150 SER A C 1
ATOM 1169 O O . SER A 1 150 ? 5.812 9.625 16.062 1 95.12 150 SER A O 1
ATOM 1171 N N . ASN A 1 151 ? 4.176 10.914 16.969 1 87.06 151 ASN A N 1
ATOM 1172 C CA . ASN A 1 151 ? 5.062 11.555 17.938 1 87.06 151 ASN A CA 1
ATOM 1173 C C . ASN A 1 151 ? 4.641 11.25 19.375 1 87.06 151 ASN A C 1
ATOM 1175 O O . ASN A 1 151 ? 5.406 11.477 20.312 1 87.06 151 ASN A O 1
ATOM 1179 N N . ASN A 1 152 ? 3.453 10.789 19.594 1 85.88 152 ASN A N 1
ATOM 1180 C CA . ASN A 1 152 ? 2.943 10.57 20.938 1 85.88 152 ASN A CA 1
ATOM 1181 C C . ASN A 1 152 ? 2.107 9.297 21.016 1 85.88 152 ASN A C 1
ATOM 1183 O O . ASN A 1 152 ? 1.098 9.25 21.734 1 85.88 152 ASN A O 1
ATOM 1187 N N . GLY A 1 153 ? 2.35 8.383 20.141 1 87.31 153 GLY A N 1
ATOM 1188 C CA . GLY A 1 153 ? 1.665 7.102 20.219 1 87.31 153 GLY A CA 1
ATOM 1189 C C . GLY A 1 153 ? 0.456 7.02 19.297 1 87.31 153 GLY A C 1
ATOM 1190 O O . GLY A 1 153 ? -0.051 5.93 19.031 1 87.31 153 GLY A O 1
ATOM 1191 N N . GLN A 1 154 ? -0.09 8.125 19.016 1 90.06 154 GLN A N 1
ATOM 1192 C CA . GLN A 1 154 ? -1.192 8.141 18.062 1 90.06 154 GLN A CA 1
ATOM 1193 C C . GLN A 1 154 ? -0.678 8.289 16.625 1 90.06 154 GLN A C 1
ATOM 1195 O O . GLN A 1 154 ? 0.196 9.117 16.359 1 90.06 154 GLN A O 1
ATOM 1200 N N . TRP A 1 155 ? -1.261 7.449 15.742 1 94.94 155 TRP A N 1
ATOM 1201 C CA . TRP A 1 155 ? -0.76 7.465 14.367 1 94.94 155 TRP A CA 1
ATOM 1202 C C . TRP A 1 155 ? -1.637 8.336 13.477 1 94.94 155 TRP A C 1
ATOM 1204 O O . TRP A 1 155 ? -2.865 8.227 13.508 1 94.94 155 TRP A O 1
ATOM 1214 N N . ASP A 1 156 ? -0.99 9.18 12.719 1 93.44 156 ASP A N 1
ATOM 1215 C CA . ASP A 1 156 ? -1.609 10.031 11.703 1 93.44 156 ASP A CA 1
ATOM 1216 C C . ASP A 1 156 ? -0.962 9.812 10.336 1 93.44 156 ASP A C 1
ATOM 1218 O O . ASP A 1 156 ? 0.018 9.078 10.219 1 93.44 156 ASP A O 1
ATOM 1222 N N . ILE A 1 157 ? -1.574 10.422 9.352 1 95.62 157 ILE A N 1
ATOM 1223 C CA . ILE A 1 157 ? -1.024 10.344 8 1 95.62 157 ILE A CA 1
ATOM 1224 C C . ILE A 1 157 ? -0.477 11.711 7.59 1 95.62 157 ILE A C 1
ATOM 1226 O O . ILE A 1 157 ? -1.15 12.734 7.75 1 95.62 157 ILE A O 1
ATOM 1230 N N . LEU A 1 158 ? 0.731 11.711 7.148 1 94.19 158 LEU A N 1
ATOM 1231 C CA . LEU A 1 158 ? 1.317 12.875 6.5 1 94.19 158 LEU A CA 1
ATOM 1232 C C . LEU A 1 158 ? 1.445 12.656 4.996 1 94.19 158 LEU A C 1
ATOM 1234 O O . LEU A 1 158 ? 1.665 11.531 4.547 1 94.19 158 LEU A O 1
ATOM 1238 N N . VAL A 1 159 ? 1.295 13.758 4.312 1 95.12 159 VAL A N 1
ATOM 1239 C CA . VAL A 1 159 ? 1.48 13.742 2.865 1 95.12 159 VAL A CA 1
ATOM 1240 C C . VAL A 1 159 ? 2.557 14.75 2.469 1 95.12 159 VAL A C 1
ATOM 1242 O O . VAL A 1 159 ? 2.449 15.938 2.783 1 95.12 159 VAL A O 1
ATOM 1245 N N . TYR A 1 160 ? 3.555 14.203 1.802 1 95.75 160 TYR A N 1
ATOM 1246 C CA . TYR A 1 160 ? 4.691 15 1.352 1 95.75 160 TYR A CA 1
ATOM 1247 C C . TYR A 1 160 ? 4.719 15.102 -0.169 1 95.75 160 TYR A C 1
ATOM 1249 O O . TYR A 1 160 ? 4.156 14.25 -0.864 1 95.75 160 TYR A O 1
ATOM 1257 N N . ASN A 1 161 ? 5.332 16.203 -0.628 1 94.88 161 ASN A N 1
ATOM 1258 C CA . ASN A 1 161 ? 5.73 16.188 -2.031 1 94.88 161 ASN A CA 1
ATOM 1259 C C . ASN A 1 161 ? 7.078 15.516 -2.23 1 94.88 161 ASN A C 1
ATOM 1261 O O . ASN A 1 161 ? 7.664 15 -1.277 1 94.88 161 ASN A O 1
ATOM 1265 N N . ARG A 1 162 ? 7.59 15.492 -3.414 1 94.31 162 ARG A N 1
ATOM 1266 C CA . ARG A 1 162 ? 8.805 14.758 -3.758 1 94.31 162 ARG A CA 1
ATOM 1267 C C . ARG A 1 162 ? 10.031 15.414 -3.133 1 94.31 162 ARG A C 1
ATOM 1269 O O . ARG A 1 162 ? 11.078 14.773 -3.008 1 94.31 162 ARG A O 1
ATOM 1276 N N . SER A 1 163 ? 9.93 16.641 -2.787 1 93.12 163 SER A N 1
ATOM 1277 C CA . SER A 1 163 ? 11.062 17.344 -2.205 1 93.12 163 SER A CA 1
ATOM 1278 C C . SER A 1 163 ? 11.141 17.125 -0.697 1 93.12 163 SER A C 1
ATOM 1280 O O . SER A 1 163 ? 12.078 17.578 -0.044 1 93.12 163 SER A O 1
ATOM 1282 N N . GLY A 1 164 ? 10.109 16.406 -0.222 1 93.19 164 GLY A N 1
ATOM 1283 C CA . GLY A 1 164 ? 10.117 16.141 1.206 1 93.19 164 GLY A CA 1
ATOM 1284 C C . GLY A 1 164 ? 9.438 17.219 2.025 1 93.19 164 GLY A C 1
ATOM 1285 O O . GLY A 1 164 ? 9.68 17.344 3.229 1 93.19 164 GLY A O 1
ATOM 1286 N N . GLN A 1 165 ? 8.664 18 1.388 1 91.56 165 GLN A N 1
ATOM 1287 C CA . GLN A 1 165 ? 7.891 19.031 2.072 1 91.56 165 GLN A CA 1
ATOM 1288 C C . GLN A 1 165 ? 6.453 18.578 2.314 1 91.56 165 GLN A C 1
ATOM 1290 O O . GLN A 1 165 ? 5.836 17.969 1.442 1 91.56 165 GLN A O 1
ATOM 1295 N N . PRO A 1 166 ? 6.039 18.844 3.518 1 90.31 166 PRO A N 1
ATOM 1296 C CA . PRO A 1 166 ? 4.645 18.469 3.777 1 90.31 166 PRO A CA 1
ATOM 1297 C C . PRO A 1 166 ? 3.656 19.234 2.896 1 90.31 166 PRO A C 1
ATOM 1299 O O . PRO A 1 166 ? 3.859 20.422 2.615 1 90.31 166 PRO A O 1
ATOM 1302 N N . LEU A 1 167 ? 2.756 18.422 2.375 1 84.94 167 LEU A N 1
ATOM 1303 C CA . LEU A 1 167 ? 1.636 19.062 1.686 1 84.94 167 LEU A CA 1
ATOM 1304 C C . LEU A 1 167 ? 0.515 19.391 2.664 1 84.94 167 LEU A C 1
ATOM 1306 O O . LEU A 1 167 ? 0.329 18.688 3.664 1 84.94 167 LEU A O 1
ATOM 1310 N N . ASN A 1 168 ? 0.016 20.594 2.471 1 66.5 168 ASN A N 1
ATOM 1311 C CA . ASN A 1 168 ? -1.044 21.062 3.354 1 66.5 168 ASN A CA 1
ATOM 1312 C C . ASN A 1 168 ? -2.375 20.391 3.047 1 66.5 168 ASN A C 1
ATOM 1314 O O . ASN A 1 168 ? -3.158 20.891 2.234 1 66.5 168 ASN A O 1
ATOM 1318 N N . ILE A 1 169 ? -2.477 19.141 3.4 1 68.06 169 ILE A N 1
ATOM 1319 C CA . ILE A 1 169 ? -3.783 18.5 3.32 1 68.06 169 ILE A CA 1
ATOM 1320 C C . ILE A 1 169 ? -4.508 18.625 4.656 1 68.06 169 ILE A C 1
ATOM 1322 O O . ILE A 1 169 ? -3.883 18.547 5.719 1 68.06 169 ILE A O 1
ATOM 1326 N N . PRO A 1 170 ? -5.566 19.219 4.688 1 55.66 170 PRO A N 1
ATOM 1327 C CA . PRO A 1 170 ? -6.227 19.391 5.984 1 55.66 170 PRO A CA 1
ATOM 1328 C C . PRO A 1 170 ? -6.145 18.141 6.852 1 55.66 170 PRO A C 1
ATOM 1330 O O . PRO A 1 170 ? -6.59 17.062 6.441 1 55.66 170 PRO A O 1
ATOM 1333 N N . GLN A 1 171 ? -4.938 17.969 7.691 1 47.03 171 GLN A N 1
ATOM 1334 C CA . GLN A 1 171 ? -4.652 16.797 8.531 1 47.03 171 GLN A CA 1
ATOM 1335 C C . GLN A 1 171 ? -5.141 17.031 9.961 1 47.03 171 GLN A C 1
ATOM 1337 O O . GLN A 1 171 ? -5.254 16.078 10.734 1 47.03 171 GLN A O 1
ATOM 1342 N N . ASP A 1 172 ? -5.816 17.609 10.391 1 41.53 172 ASP A N 1
ATOM 1343 C CA . ASP A 1 172 ? -6.297 18.188 11.648 1 41.53 172 ASP A CA 1
ATOM 1344 C C . ASP A 1 172 ? -5.855 17.328 12.836 1 41.53 172 ASP A C 1
ATOM 1346 O O . ASP A 1 172 ? -6.637 16.547 13.367 1 41.53 172 ASP A O 1
ATOM 1350 N N . PRO A 1 173 ? -4.52 17.141 13.172 1 35.62 173 PRO A N 1
ATOM 1351 C CA . PRO A 1 173 ? -4.238 16.312 14.352 1 35.62 173 PRO A CA 1
ATOM 1352 C C . PRO A 1 173 ? -4.781 16.922 15.641 1 35.62 173 PRO A C 1
ATOM 1354 O O . PRO A 1 173 ? -4.906 18.156 15.742 1 35.62 173 PRO A O 1
ATOM 1357 N N . ARG A 1 174 ? -5.527 16.078 16.516 1 35.16 174 ARG A N 1
ATOM 1358 C CA . ARG A 1 174 ? -5.809 16.562 17.859 1 35.16 174 ARG A CA 1
ATOM 1359 C C . ARG A 1 174 ? -4.531 16.641 18.688 1 35.16 174 ARG A C 1
ATOM 1361 O O . ARG A 1 174 ? -3.59 15.883 18.469 1 35.16 174 ARG A O 1
ATOM 1368 N N . MET B 1 1 ? 48.219 63.188 41.531 1 38.59 1 MET B N 1
ATOM 1369 C CA . MET B 1 1 ? 47.844 61.812 41.25 1 38.59 1 MET B CA 1
ATOM 1370 C C . MET B 1 1 ? 46.531 61.781 40.5 1 38.59 1 MET B C 1
ATOM 1372 O O . MET B 1 1 ? 45.5 62.25 41 1 38.59 1 MET B O 1
ATOM 1376 N N . THR B 1 2 ? 46.625 61.906 39.156 1 47.22 2 THR B N 1
ATOM 1377 C CA . THR B 1 2 ? 45.562 61.938 38.156 1 47.22 2 THR B CA 1
ATOM 1378 C C . THR B 1 2 ? 44.719 60.656 38.188 1 47.22 2 THR B C 1
ATOM 1380 O O . THR B 1 2 ? 45.25 59.531 38.156 1 47.22 2 THR B O 1
ATOM 1383 N N . LYS B 1 3 ? 43.5 60.719 38.688 1 52.03 3 LYS B N 1
ATOM 1384 C CA . LYS B 1 3 ? 42.406 59.75 38.844 1 52.03 3 LYS B CA 1
ATOM 1385 C C . LYS B 1 3 ? 41.969 59.188 37.5 1 52.03 3 LYS B C 1
ATOM 1387 O O . LYS B 1 3 ? 41.438 59.906 36.656 1 52.03 3 LYS B O 1
ATOM 1392 N N . TYR B 1 4 ? 42.781 58.25 36.906 1 46.72 4 TYR B N 1
ATOM 1393 C CA . TYR B 1 4 ? 42.312 57.688 35.656 1 46.72 4 TYR B CA 1
ATOM 1394 C C . TYR B 1 4 ? 40.969 56.969 35.875 1 46.72 4 TYR B C 1
ATOM 1396 O O . TYR B 1 4 ? 40.781 56.312 36.906 1 46.72 4 TYR B O 1
ATOM 1404 N N . ILE B 1 5 ? 39.844 57.469 35.312 1 51.22 5 ILE B N 1
ATOM 1405 C CA . ILE B 1 5 ? 38.469 57 35.25 1 51.22 5 ILE B CA 1
ATOM 1406 C C . ILE B 1 5 ? 38.375 55.719 34.375 1 51.22 5 ILE B C 1
ATOM 1408 O O . ILE B 1 5 ? 38.812 55.719 33.219 1 51.22 5 ILE B O 1
ATOM 1412 N N . PHE B 1 6 ? 38.562 54.531 35 1 51.91 6 PHE B N 1
ATOM 1413 C CA . PHE B 1 6 ? 38.375 53.25 34.344 1 51.91 6 PHE B CA 1
ATOM 1414 C C . PHE B 1 6 ? 36.969 53.156 33.781 1 51.91 6 PHE B C 1
ATOM 1416 O O . PHE B 1 6 ? 36 53.25 34.531 1 51.91 6 PHE B O 1
ATOM 1423 N N . LEU B 1 7 ? 36.75 53.625 32.531 1 48.12 7 LEU B N 1
ATOM 1424 C CA . LEU B 1 7 ? 35.469 53.469 31.844 1 48.12 7 LEU B CA 1
ATOM 1425 C C . LEU B 1 7 ? 35.219 51.969 31.547 1 48.12 7 LEU B C 1
ATOM 1427 O O . LEU B 1 7 ? 36 51.344 30.828 1 48.12 7 LEU B O 1
ATOM 1431 N N . PRO B 1 8 ? 34.469 51.25 32.312 1 51.69 8 PRO B N 1
ATOM 1432 C CA . PRO B 1 8 ? 34.125 49.844 31.969 1 51.69 8 PRO B CA 1
ATOM 1433 C C . PRO B 1 8 ? 33.375 49.719 30.641 1 51.69 8 PRO B C 1
ATOM 1435 O O . PRO B 1 8 ? 32.531 50.562 30.344 1 51.69 8 PRO B O 1
ATOM 1438 N N . ILE B 1 9 ? 34.062 49.344 29.547 1 52.03 9 ILE B N 1
ATOM 1439 C CA . ILE B 1 9 ? 33.438 49.031 28.266 1 52.03 9 ILE B CA 1
ATOM 1440 C C . ILE B 1 9 ? 32.5 47.844 28.453 1 52.03 9 ILE B C 1
ATOM 1442 O O . ILE B 1 9 ? 32.938 46.75 28.875 1 52.03 9 ILE B O 1
ATOM 1446 N N . LEU B 1 10 ? 31.203 48.062 28.719 1 42.47 10 LEU B N 1
ATOM 1447 C CA . LEU B 1 10 ? 30.172 47.031 28.703 1 42.47 10 LEU B CA 1
ATOM 1448 C C . LEU B 1 10 ? 30.031 46.438 27.297 1 42.47 10 LEU B C 1
ATOM 1450 O O . LEU B 1 10 ? 29.656 47.125 26.359 1 42.47 10 LEU B O 1
ATOM 1454 N N . THR B 1 11 ? 30.891 45.469 26.953 1 46 11 THR B N 1
ATOM 1455 C CA . THR B 1 11 ? 30.672 44.719 25.719 1 46 11 THR B CA 1
ATOM 1456 C C . THR B 1 11 ? 29.297 44.062 25.734 1 46 11 THR B C 1
ATOM 1458 O O . THR B 1 11 ? 28.984 43.281 26.641 1 46 11 THR B O 1
ATOM 1461 N N . LEU B 1 12 ? 28.297 44.719 25.188 1 43.94 12 LEU B N 1
ATOM 1462 C CA . LEU B 1 12 ? 27 44.125 24.922 1 43.94 12 LEU B CA 1
ATOM 1463 C C . LEU B 1 12 ? 27.156 42.938 23.953 1 43.94 12 LEU B C 1
ATOM 1465 O O . LEU B 1 12 ? 27.531 43.125 22.797 1 43.94 12 LEU B O 1
ATOM 1469 N N . THR B 1 13 ? 27.578 41.812 24.469 1 44.66 13 THR B N 1
ATOM 1470 C CA . THR B 1 13 ? 27.484 40.594 23.656 1 44.66 13 THR B CA 1
ATOM 1471 C C . THR B 1 13 ? 26.047 40.312 23.25 1 44.66 13 THR B C 1
ATOM 1473 O O . THR B 1 13 ? 25.172 40.125 24.109 1 44.66 13 THR B O 1
ATOM 1476 N N . THR B 1 14 ? 25.625 40.875 22.047 1 43.94 14 THR B N 1
ATOM 1477 C CA . THR B 1 14 ? 24.344 40.469 21.469 1 43.94 14 THR B CA 1
ATOM 1478 C C . THR B 1 14 ? 24.297 38.969 21.25 1 43.94 14 THR B C 1
ATOM 1480 O O . THR B 1 14 ? 25.109 38.406 20.531 1 43.94 14 THR B O 1
ATOM 1483 N N . LEU B 1 15 ? 23.875 38.188 22.281 1 42 15 LEU B N 1
ATOM 1484 C CA . LEU B 1 15 ? 23.5 36.812 22.047 1 42 15 LEU B CA 1
ATOM 1485 C C . LEU B 1 15 ? 22.438 36.719 20.969 1 42 15 LEU B C 1
ATOM 1487 O O . LEU B 1 15 ? 21.328 37.219 21.125 1 42 15 LEU B O 1
ATOM 1491 N N . LEU B 1 16 ? 22.875 36.688 19.688 1 40.31 16 LEU B N 1
ATOM 1492 C CA . LEU B 1 16 ? 21.953 36.281 18.641 1 40.31 16 LEU B CA 1
ATOM 1493 C C . LEU B 1 16 ? 21.391 34.906 18.922 1 40.31 16 LEU B C 1
ATOM 1495 O O . LEU B 1 16 ? 22.141 33.906 18.969 1 40.31 16 LEU B O 1
ATOM 1499 N N . THR B 1 17 ? 20.406 34.75 19.828 1 39.22 17 THR B N 1
ATOM 1500 C CA . THR B 1 17 ? 19.641 33.531 19.891 1 39.22 17 THR B CA 1
ATOM 1501 C C . THR B 1 17 ? 19.094 33.156 18.516 1 39.22 17 THR B C 1
ATOM 1503 O O . THR B 1 17 ? 18.266 33.875 17.953 1 39.22 17 THR B O 1
ATOM 1506 N N . GLY B 1 18 ? 19.906 32.625 17.656 1 38.66 18 GLY B N 1
ATOM 1507 C CA . GLY B 1 18 ? 19.344 31.984 16.484 1 38.66 18 GLY B CA 1
ATOM 1508 C C . GLY B 1 18 ? 18.156 31.094 16.781 1 38.66 18 GLY B C 1
ATOM 1509 O O . GLY B 1 18 ? 18.266 30.125 17.516 1 38.66 18 GLY B O 1
ATOM 1510 N N . CYS B 1 19 ? 16.938 31.719 16.891 1 36.06 19 CYS B N 1
ATOM 1511 C CA . CYS B 1 19 ? 15.703 30.938 16.906 1 36.06 19 CYS B CA 1
ATOM 1512 C C . CYS B 1 19 ? 15.711 29.875 15.812 1 36.06 19 CYS B C 1
ATOM 1514 O O . CYS B 1 19 ? 15.688 30.203 14.625 1 36.06 19 CYS B O 1
ATOM 1516 N N . VAL B 1 20 ? 16.5 28.891 15.961 1 37.19 20 VAL B N 1
ATOM 1517 C CA . VAL B 1 20 ? 16.172 27.75 15.117 1 37.19 20 VAL B CA 1
ATOM 1518 C C . VAL B 1 20 ? 14.68 27.453 15.203 1 37.19 20 VAL B C 1
ATOM 1520 O O . VAL B 1 20 ? 14.172 27.078 16.266 1 37.19 20 VAL B O 1
ATOM 1523 N N . GLY B 1 21 ? 13.859 28.297 14.492 1 33.97 21 GLY B N 1
ATOM 1524 C CA . GLY B 1 21 ? 12.453 27.984 14.336 1 33.97 21 GLY B CA 1
ATOM 1525 C C . GLY B 1 21 ? 12.18 26.5 14.188 1 33.97 21 GLY B C 1
ATOM 1526 O O . GLY B 1 21 ? 12.766 25.844 13.336 1 33.97 21 GLY B O 1
ATOM 1527 N N . TYR B 1 22 ? 11.938 25.875 15.297 1 34.81 22 TYR B N 1
ATOM 1528 C CA . TYR B 1 22 ? 11.305 24.562 15.164 1 34.81 22 TYR B CA 1
ATOM 1529 C C . TYR B 1 22 ? 10.219 24.594 14.102 1 34.81 22 TYR B C 1
ATOM 1531 O O . TYR B 1 22 ? 9.453 25.547 14 1 34.81 22 TYR B O 1
ATOM 1539 N N . PRO B 1 23 ? 10.523 24.062 13.023 1 37.69 23 PRO B N 1
ATOM 1540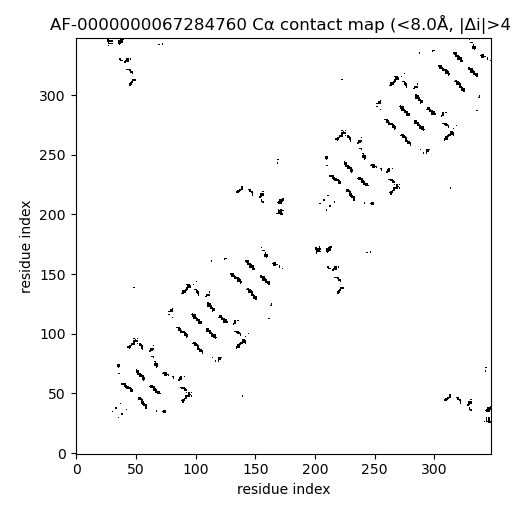 C CA . PRO B 1 23 ? 9.344 24.047 12.148 1 37.69 23 PRO B CA 1
ATOM 1541 C C . PRO B 1 23 ? 8.047 23.812 12.906 1 37.69 23 PRO B C 1
ATOM 1543 O O . PRO B 1 23 ? 7.934 22.859 13.68 1 37.69 23 PRO B O 1
ATOM 1546 N N . ARG B 1 24 ? 7.402 24.938 13.398 1 37.78 24 ARG B N 1
ATOM 1547 C CA . ARG B 1 24 ? 6.027 24.812 13.875 1 37.78 24 ARG B CA 1
ATOM 1548 C C . ARG B 1 24 ? 5.277 23.719 13.125 1 37.78 24 ARG B C 1
ATOM 1550 O O . ARG B 1 24 ? 5.242 23.719 11.891 1 37.78 24 ARG B O 1
ATOM 1557 N N . LEU B 1 25 ? 5.293 22.625 13.695 1 39.47 25 LEU B N 1
ATOM 1558 C CA . LEU B 1 25 ? 4.289 21.672 13.227 1 39.47 25 LEU B CA 1
ATOM 1559 C C . LEU B 1 25 ? 3.014 22.391 12.805 1 39.47 25 LEU B C 1
ATOM 1561 O O . LEU B 1 25 ? 2.396 23.109 13.602 1 39.47 25 LEU B O 1
ATOM 1565 N N . LEU B 1 26 ? 2.963 22.953 11.594 1 36.94 26 LEU B N 1
ATOM 1566 C CA . LEU B 1 26 ? 1.71 23.5 11.094 1 36.94 26 LEU B CA 1
ATOM 1567 C C . LEU B 1 26 ? 0.514 22.75 11.656 1 36.94 26 LEU B C 1
ATOM 1569 O O . LEU B 1 26 ? 0.415 21.531 11.5 1 36.94 26 LEU B O 1
ATOM 1573 N N . SER B 1 27 ? 0.095 23.203 12.797 1 39.5 27 SER B N 1
ATOM 1574 C CA . SER B 1 27 ? -1.262 22.859 13.203 1 39.5 27 SER B CA 1
ATOM 1575 C C . SER B 1 27 ? -2.24 23.016 12.039 1 39.5 27 SER B C 1
ATOM 1577 O O . SER B 1 27 ? -2.486 24.125 11.578 1 39.5 27 SER B O 1
ATOM 1579 N N . TYR B 1 28 ? -2.242 22.109 11.141 1 43.53 28 TYR B N 1
ATOM 1580 C CA . TYR B 1 28 ? -3.299 22.188 10.133 1 43.53 28 TYR B CA 1
ATOM 1581 C C . TYR B 1 28 ? -4.652 22.438 10.789 1 43.53 28 TYR B C 1
ATOM 1583 O O . TYR B 1 28 ? -4.902 21.984 11.906 1 43.53 28 TYR B O 1
ATOM 1591 N N . PRO B 1 29 ? -5.406 23.469 10.328 1 42.22 29 PRO B N 1
ATOM 1592 C CA . PRO B 1 29 ? -6.723 23.75 10.914 1 42.22 29 PRO B CA 1
ATOM 1593 C C . PRO B 1 29 ? -7.578 22.5 11.07 1 42.22 29 PRO B C 1
ATOM 1595 O O . PRO B 1 29 ? -7.625 21.656 10.172 1 42.22 29 PRO B O 1
ATOM 1598 N N . PHE B 1 30 ? -7.777 22.062 12.344 1 43.94 30 PHE B N 1
ATOM 1599 C CA . PHE B 1 30 ? -8.781 21.078 12.727 1 43.94 30 PHE B CA 1
ATOM 1600 C C . PHE B 1 30 ? -10.148 21.453 12.156 1 43.94 30 PHE B C 1
ATOM 1602 O O . PHE B 1 30 ? -10.617 22.578 12.344 1 43.94 30 PHE B O 1
ATOM 1609 N N . ASP B 1 31 ? -10.414 20.812 11.008 1 49.91 31 ASP B N 1
ATOM 1610 C CA . ASP B 1 31 ? -11.844 20.922 10.719 1 49.91 31 ASP B CA 1
ATOM 1611 C C . ASP B 1 31 ? -12.664 20.078 11.695 1 49.91 31 ASP B C 1
ATOM 1613 O O . ASP B 1 31 ? -12.555 18.859 11.711 1 49.91 31 ASP B O 1
ATOM 1617 N N . PRO B 1 32 ? -13.234 20.609 12.641 1 45.19 32 PRO B N 1
ATOM 1618 C CA . PRO B 1 32 ? -14.109 19.938 13.602 1 45.19 32 PRO B CA 1
ATOM 1619 C C . PRO B 1 32 ? -15.117 19 12.922 1 45.19 32 PRO B C 1
ATOM 1621 O O . PRO B 1 32 ? -15.766 18.203 13.594 1 45.19 32 PRO B O 1
ATOM 1624 N N . GLY B 1 33 ? -15.422 19.094 11.758 1 49.78 33 GLY B N 1
ATOM 1625 C CA . GLY B 1 33 ? -16.547 18.375 11.195 1 49.78 33 GLY B CA 1
ATOM 1626 C C . GLY B 1 33 ? -16.219 16.938 10.836 1 49.78 33 GLY B C 1
ATOM 1627 O O . GLY B 1 33 ? -17.078 16.219 10.312 1 49.78 33 GLY B O 1
ATOM 1628 N N . GLY B 1 34 ? -15.047 16.391 11.305 1 56.22 34 GLY B N 1
ATOM 1629 C CA . GLY B 1 34 ? -14.75 14.977 11.148 1 56.22 34 GLY B CA 1
ATOM 1630 C C . GLY B 1 34 ? -14.453 14.586 9.719 1 56.22 34 GLY B C 1
ATOM 1631 O O . GLY B 1 34 ? -14.508 13.406 9.367 1 56.22 34 GLY B O 1
ATOM 1632 N N . ARG B 1 35 ? -14.211 15.57 8.914 1 67.38 35 ARG B N 1
ATOM 1633 C CA . ARG B 1 35 ? -14.164 15.273 7.488 1 67.38 35 ARG B CA 1
ATOM 1634 C C . ARG B 1 35 ? -12.734 15.383 6.957 1 67.38 35 ARG B C 1
ATOM 1636 O O . ARG B 1 35 ? -12.508 15.258 5.75 1 67.38 35 ARG B O 1
ATOM 1643 N N . SER B 1 36 ? -11.789 15.383 7.875 1 83.5 36 SER B N 1
ATOM 1644 C CA . SER B 1 36 ? -10.406 15.578 7.461 1 83.5 36 SER B CA 1
ATOM 1645 C C . SER B 1 36 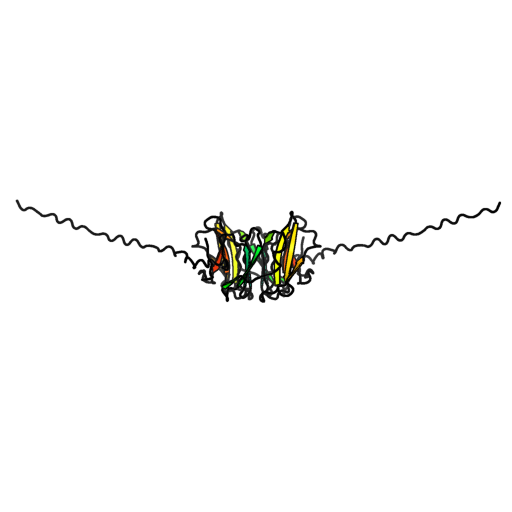? -9.68 14.242 7.312 1 83.5 36 SER B C 1
ATOM 1647 O O . SER B 1 36 ? -10.211 13.195 7.695 1 83.5 36 SER B O 1
ATOM 1649 N N . LEU B 1 37 ? -8.586 14.242 6.699 1 91.75 37 LEU B N 1
ATOM 1650 C CA . LEU B 1 37 ? -7.746 13.062 6.551 1 91.75 37 LEU B CA 1
ATOM 1651 C C . LEU B 1 37 ? -7.414 12.461 7.91 1 91.75 37 LEU B C 1
ATOM 1653 O O . LEU B 1 37 ? -7.602 11.258 8.125 1 91.75 37 LEU B O 1
ATOM 1657 N N . ASN B 1 38 ? -7.027 13.336 8.797 1 91.81 38 ASN B N 1
ATOM 1658 C CA . ASN B 1 38 ? -6.73 12.875 10.148 1 91.81 38 ASN B CA 1
ATOM 1659 C C . ASN B 1 38 ? -7.852 13.234 11.125 1 91.81 38 ASN B C 1
ATOM 1661 O O . ASN B 1 38 ? -8.648 14.133 10.852 1 91.81 38 ASN B O 1
ATOM 1665 N N . SER B 1 39 ? -7.934 12.508 12.227 1 89.19 39 SER B N 1
ATOM 1666 C CA . SER B 1 39 ? -8.898 12.664 13.312 1 89.19 39 SER B CA 1
ATOM 1667 C C . SER B 1 39 ? -8.25 12.398 14.664 1 89.19 39 SER B C 1
ATOM 1669 O O . SER B 1 39 ? -7.055 12.125 14.75 1 89.19 39 SER B O 1
ATOM 1671 N N . PRO B 1 40 ? -9.031 12.578 15.719 1 89.06 40 PRO B N 1
ATOM 1672 C CA . PRO B 1 40 ? -8.469 12.227 17.031 1 89.06 40 PRO B CA 1
ATOM 1673 C C . PRO B 1 40 ? -8.164 10.734 17.156 1 89.06 40 PRO B C 1
ATOM 1675 O O . PRO B 1 40 ? -7.5 10.32 18.109 1 89.06 40 PRO B O 1
ATOM 1678 N N . ALA B 1 41 ? -8.617 9.898 16.266 1 92.88 41 ALA B N 1
ATOM 1679 C CA . ALA B 1 41 ? -8.312 8.469 16.234 1 92.88 41 ALA B CA 1
ATOM 1680 C C . ALA B 1 41 ? -7.035 8.195 15.445 1 92.88 41 ALA B C 1
ATOM 1682 O O . ALA B 1 41 ? -6.27 9.117 15.148 1 92.88 41 ALA B O 1
ATOM 1683 N N . SER B 1 42 ? -6.738 6.914 15.227 1 95.25 42 SER B N 1
ATOM 1684 C CA . SER B 1 42 ? -5.574 6.555 14.422 1 95.25 42 SER B CA 1
ATOM 1685 C C . SER B 1 42 ? -5.941 6.406 12.953 1 95.25 42 SER B C 1
ATOM 1687 O O . SER B 1 42 ? -7 5.871 12.617 1 95.25 42 SER B O 1
ATOM 1689 N N . GLU B 1 43 ? -5.133 6.957 12.102 1 96.12 43 GLU B N 1
ATOM 1690 C CA . GLU B 1 43 ? -5.188 6.719 10.664 1 96.12 43 GLU B CA 1
ATOM 1691 C C . GLU B 1 43 ? -4.004 5.871 10.203 1 96.12 43 GLU B C 1
ATOM 1693 O O . GLU B 1 43 ? -2.848 6.219 10.453 1 96.12 43 GLU B O 1
ATOM 1698 N N . LEU B 1 44 ? -4.352 4.762 9.516 1 98.25 44 LEU B N 1
ATOM 1699 C CA . LEU B 1 44 ? -3.338 3.738 9.281 1 98.25 44 LEU B CA 1
ATOM 1700 C C . LEU B 1 44 ? -3.307 3.336 7.809 1 98.25 44 LEU B C 1
ATOM 1702 O O . LEU B 1 44 ? -4.336 3.365 7.129 1 98.25 44 LEU B O 1
ATOM 1706 N N . THR B 1 45 ? -2.143 2.926 7.27 1 98.75 45 THR B N 1
ATOM 1707 C CA . THR B 1 45 ? -1.853 2.223 6.027 1 98.75 45 THR B CA 1
ATOM 1708 C C . THR B 1 45 ? -2.453 2.963 4.832 1 98.75 45 THR B C 1
ATOM 1710 O O . THR B 1 45 ? -3.273 2.406 4.102 1 98.75 45 THR B O 1
ATOM 1713 N N . PRO B 1 46 ? -1.993 4.184 4.594 1 98.5 46 PRO B N 1
ATOM 1714 C CA . PRO B 1 46 ? -2.523 4.934 3.449 1 98.5 46 PRO B CA 1
ATOM 1715 C C . PRO B 1 46 ? -2.09 4.344 2.107 1 98.5 46 PRO B C 1
ATOM 1717 O O . PRO B 1 46 ? -0.991 3.795 1.997 1 98.5 46 PRO B O 1
ATOM 1720 N N . GLN B 1 47 ? -2.932 4.457 1.176 1 98.69 47 GLN B N 1
ATOM 1721 C CA . GLN B 1 47 ? -2.619 4.238 -0.232 1 98.69 47 GLN B CA 1
ATOM 1722 C C . GLN B 1 47 ? -3.174 5.359 -1.103 1 98.69 47 GLN B C 1
ATOM 1724 O O . GLN B 1 47 ? -4.305 5.809 -0.9 1 98.69 47 GLN B O 1
ATOM 1729 N N . ILE B 1 48 ? -2.354 5.836 -2.016 1 97.88 48 ILE B N 1
ATOM 1730 C CA . ILE B 1 48 ? -2.748 6.922 -2.91 1 97.88 48 ILE B CA 1
ATOM 1731 C C . ILE B 1 48 ? -3.035 6.363 -4.301 1 97.88 48 ILE B C 1
ATOM 1733 O O . ILE B 1 48 ? -2.234 5.602 -4.852 1 97.88 48 ILE B O 1
ATOM 1737 N N . SER B 1 49 ? -4.09 6.762 -4.852 1 97.44 49 SER B N 1
ATOM 1738 C CA . SER B 1 49 ? -4.406 6.504 -6.25 1 97.44 49 SER B CA 1
ATOM 1739 C C . SER B 1 49 ? -5.148 7.684 -6.875 1 97.44 49 SER B C 1
ATOM 1741 O O . SER B 1 49 ? -6.285 7.973 -6.504 1 97.44 49 SER B O 1
ATOM 1743 N N . GLY B 1 50 ? -4.504 8.305 -7.801 1 93.81 50 GLY B N 1
ATOM 1744 C CA . GLY B 1 50 ? -5.102 9.516 -8.344 1 93.81 50 GLY B CA 1
ATOM 1745 C C . GLY B 1 50 ? -5.375 10.57 -7.293 1 93.81 50 GLY B C 1
ATOM 1746 O O . GLY B 1 50 ? -4.469 10.977 -6.562 1 93.81 50 GLY B O 1
ATOM 1747 N N . ARG B 1 51 ? -6.605 10.992 -7.242 1 92.94 51 ARG B N 1
ATOM 1748 C CA . ARG B 1 51 ? -6.984 12.047 -6.309 1 92.94 51 ARG B CA 1
ATOM 1749 C C . ARG B 1 51 ? -7.418 11.469 -4.969 1 92.94 51 ARG B C 1
ATOM 1751 O O . ARG B 1 51 ? -7.832 12.203 -4.07 1 92.94 51 ARG B O 1
ATOM 1758 N N . TYR B 1 52 ? -7.328 10.156 -4.801 1 96.38 52 TYR B N 1
ATOM 1759 C CA . TYR B 1 52 ? -7.879 9.531 -3.605 1 96.38 52 TYR B CA 1
ATOM 1760 C C . TYR B 1 52 ? -6.77 9.055 -2.678 1 96.38 52 TYR B C 1
ATOM 1762 O O . TYR B 1 52 ? -5.73 8.57 -3.139 1 96.38 52 TYR B O 1
ATOM 1770 N N . ILE B 1 53 ? -6.949 9.18 -1.445 1 97.06 53 ILE B N 1
ATOM 1771 C CA . ILE B 1 53 ? -6.215 8.492 -0.392 1 97.06 53 ILE B CA 1
ATOM 1772 C C . ILE B 1 53 ? -7.164 7.586 0.388 1 97.06 53 ILE B C 1
ATOM 1774 O O . ILE B 1 53 ? -8.18 8.047 0.918 1 97.06 53 ILE B O 1
ATOM 1778 N N . VAL B 1 54 ? -6.898 6.281 0.399 1 98.69 54 VAL B N 1
ATOM 1779 C CA . VAL B 1 54 ? -7.648 5.367 1.258 1 98.69 54 VAL B CA 1
ATOM 1780 C C . VAL B 1 54 ? -6.793 4.965 2.455 1 98.69 54 VAL B C 1
ATOM 1782 O O . VAL B 1 54 ? -5.562 4.906 2.355 1 98.69 54 VAL B O 1
ATOM 1785 N N . PHE B 1 55 ? -7.441 4.742 3.52 1 98.25 55 PHE B N 1
ATOM 1786 C CA . PHE B 1 55 ? -6.801 4.406 4.785 1 98.25 55 PHE B CA 1
ATOM 1787 C C . PHE B 1 55 ? -7.789 3.746 5.738 1 98.25 55 PHE B C 1
ATOM 1789 O O . PHE B 1 55 ? -8.984 3.646 5.43 1 98.25 55 PHE B O 1
ATOM 1796 N N . THR B 1 56 ? -7.27 3.209 6.875 1 98.5 56 THR B N 1
ATOM 1797 C CA . THR B 1 56 ? -8.156 2.707 7.918 1 98.5 56 THR B CA 1
ATOM 1798 C C . THR B 1 56 ? -8.078 3.586 9.164 1 98.5 56 THR B C 1
ATOM 1800 O O . THR B 1 56 ? -7.066 4.25 9.398 1 98.5 56 THR B O 1
ATOM 1803 N N . SER B 1 57 ? -9.148 3.609 9.906 1 96.81 57 SER B N 1
ATOM 1804 C CA . SER B 1 57 ? -9.25 4.391 11.133 1 96.81 57 SER B CA 1
ATOM 1805 C C . SER B 1 57 ? -10.234 3.766 12.117 1 96.81 57 SER B C 1
ATOM 1807 O O . SER B 1 57 ? -11.188 3.1 11.703 1 96.81 57 SER B O 1
ATOM 1809 N N . ASP B 1 58 ? -9.961 4.004 13.32 1 95.56 58 ASP B N 1
ATOM 1810 C CA . ASP B 1 58 ? -10.883 3.523 14.344 1 95.56 58 ASP B CA 1
ATOM 1811 C C . ASP B 1 58 ? -11.742 4.66 14.883 1 95.56 58 ASP B C 1
ATOM 1813 O O . ASP B 1 58 ? -12.25 4.582 16 1 95.56 58 ASP B O 1
ATOM 1817 N N . ARG B 1 59 ? -12.016 5.68 14.109 1 92.75 59 ARG B N 1
ATOM 1818 C CA . ARG B 1 59 ? -12.68 6.91 14.539 1 92.75 59 ARG B CA 1
ATOM 1819 C C . ARG B 1 59 ? -14.148 6.656 14.852 1 92.75 59 ARG B C 1
ATOM 1821 O O . ARG B 1 59 ? -14.797 7.469 15.523 1 92.75 59 ARG B O 1
ATOM 1828 N N . ARG B 1 60 ? -14.68 5.52 14.492 1 90.56 60 ARG B N 1
ATOM 1829 C CA . ARG B 1 60 ? -16.078 5.211 14.797 1 90.56 60 ARG B CA 1
ATOM 1830 C C . ARG B 1 60 ? -16.172 3.936 15.625 1 90.56 60 ARG B C 1
ATOM 1832 O O . ARG B 1 60 ? -17.188 3.238 15.578 1 90.56 60 ARG B O 1
ATOM 1839 N N . GLY B 1 61 ? -15.07 3.592 16.281 1 90.25 61 GLY B N 1
ATOM 1840 C CA . GLY B 1 61 ? -15.133 2.492 17.234 1 90.25 61 GLY B CA 1
ATOM 1841 C C . GLY B 1 61 ? -14.57 1.195 16.688 1 90.25 61 GLY B C 1
ATOM 1842 O O . GLY B 1 61 ? -14.18 0.307 17.438 1 90.25 61 GLY B O 1
ATOM 1843 N N . SER B 1 62 ? -14.688 1.013 15.43 1 93 62 SER B N 1
ATOM 1844 C CA . SER B 1 62 ? -14.078 -0.123 14.75 1 93 62 SER B CA 1
ATOM 1845 C C . SER B 1 62 ? -13.102 0.338 13.672 1 93 62 SER B C 1
ATOM 1847 O O . SER B 1 62 ? -13.219 1.449 13.156 1 93 62 SER B O 1
ATOM 1849 N N . GLN B 1 63 ? -12.078 -0.481 13.453 1 96.38 63 GLN B N 1
ATOM 1850 C CA . GLN B 1 63 ? -11.156 -0.094 12.383 1 96.38 63 GLN B CA 1
ATOM 1851 C C . GLN B 1 63 ? -11.797 -0.274 11.016 1 96.38 63 GLN B C 1
ATOM 1853 O O . GLN B 1 63 ? -11.938 -1.398 10.523 1 96.38 63 GLN B O 1
ATOM 1858 N N . ASP B 1 64 ? -12.125 0.87 10.414 1 97.12 64 ASP B N 1
ATOM 1859 C CA . ASP B 1 64 ? -12.883 0.912 9.172 1 97.12 64 ASP B CA 1
ATOM 1860 C C . ASP B 1 64 ? -12.062 1.551 8.047 1 97.12 64 ASP B C 1
ATOM 1862 O O . ASP B 1 64 ? -11.07 2.225 8.312 1 97.12 64 ASP B O 1
ATOM 1866 N N . VAL B 1 65 ? -12.516 1.28 6.809 1 98.25 65 VAL B N 1
ATOM 1867 C CA . VAL B 1 65 ? -11.891 1.892 5.645 1 98.25 65 VAL B CA 1
ATOM 1868 C C . VAL B 1 65 ? -12.484 3.275 5.398 1 98.25 65 VAL B C 1
ATOM 1870 O O . VAL B 1 65 ? -13.703 3.461 5.492 1 98.25 65 VAL B O 1
ATOM 1873 N N . TYR B 1 66 ? -11.602 4.207 5.105 1 97.38 66 TYR B N 1
ATOM 1874 C CA . TYR B 1 66 ? -12 5.555 4.719 1 97.38 66 TYR B CA 1
ATOM 1875 C C . TYR B 1 66 ? -11.328 5.965 3.412 1 97.38 66 TYR B C 1
ATOM 1877 O O . TYR B 1 66 ? -10.258 5.457 3.068 1 97.38 66 TYR B O 1
ATOM 1885 N N . MET B 1 67 ? -12.016 6.848 2.736 1 97.5 67 MET B N 1
ATOM 1886 C CA . MET B 1 67 ? -11.523 7.414 1.485 1 97.5 67 MET B CA 1
ATOM 1887 C C . MET B 1 67 ? -11.586 8.938 1.518 1 97.5 67 MET B C 1
ATOM 1889 O O . MET B 1 67 ? -12.633 9.516 1.817 1 97.5 67 MET B O 1
ATOM 1893 N N . PHE B 1 68 ? -10.469 9.531 1.23 1 95.62 68 PHE B N 1
ATOM 1894 C CA . PHE B 1 68 ? -10.328 10.984 1.234 1 95.62 68 PHE B CA 1
ATOM 1895 C C . PHE B 1 68 ? -10.016 11.5 -0.165 1 95.62 68 PHE B C 1
ATOM 1897 O O . PHE B 1 68 ? -9.188 10.93 -0.874 1 95.62 68 PHE B O 1
ATOM 1904 N N . ASP B 1 69 ? -10.734 12.547 -0.541 1 93.06 69 ASP B N 1
ATOM 1905 C CA . ASP B 1 69 ? -10.5 13.227 -1.811 1 93.06 69 ASP B CA 1
ATOM 1906 C C . ASP B 1 69 ? -9.602 14.453 -1.623 1 93.06 69 ASP B C 1
ATOM 1908 O O . ASP B 1 69 ? -10 15.43 -0.987 1 93.06 69 ASP B O 1
ATOM 1912 N N . VAL B 1 70 ? -8.492 14.398 -2.271 1 89 70 VAL B N 1
ATOM 1913 C CA . VAL B 1 70 ? -7.504 15.445 -2.02 1 89 70 VAL B CA 1
ATOM 1914 C C . VAL B 1 70 ? -7.906 16.719 -2.754 1 89 70 VAL B C 1
ATOM 1916 O O . VAL B 1 70 ? -7.402 17.797 -2.455 1 89 70 VAL B O 1
ATOM 1919 N N . VAL B 1 71 ? -8.75 16.609 -3.707 1 87.69 71 VAL B N 1
ATOM 1920 C CA . VAL B 1 71 ? -9.203 17.766 -4.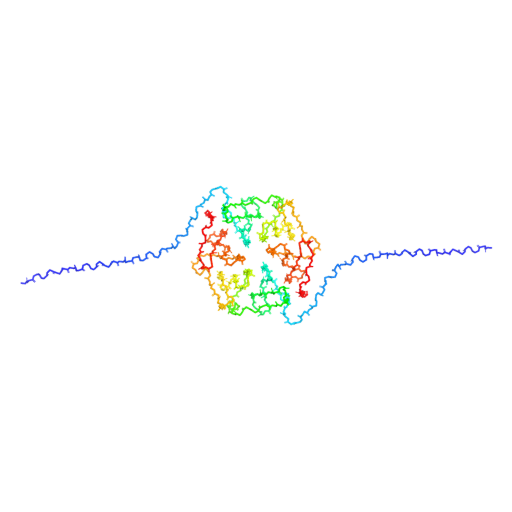477 1 87.69 71 VAL B CA 1
ATOM 1921 C C . VAL B 1 71 ? -10.305 18.5 -3.719 1 87.69 71 VAL B C 1
ATOM 1923 O O . VAL B 1 71 ? -10.195 19.703 -3.451 1 87.69 71 VAL B O 1
ATOM 1926 N N . THR B 1 72 ? -11.305 17.781 -3.289 1 87.25 72 THR B N 1
ATOM 1927 C CA . THR B 1 72 ? -12.422 18.422 -2.584 1 87.25 72 THR B CA 1
ATOM 1928 C C . THR B 1 72 ? -12.094 18.578 -1.103 1 87.25 72 THR B C 1
ATOM 1930 O O . THR B 1 72 ? -12.773 19.328 -0.392 1 87.25 72 THR B O 1
ATOM 1933 N N . ARG B 1 73 ? -11.109 17.875 -0.719 1 87.44 73 ARG B N 1
ATOM 1934 C CA . ARG B 1 73 ? -10.625 17.922 0.658 1 87.44 73 ARG B CA 1
ATOM 1935 C C . ARG B 1 73 ? -11.703 17.453 1.632 1 87.44 73 ARG B C 1
ATOM 1937 O O . ARG B 1 73 ? -11.938 18.094 2.656 1 87.44 73 ARG B O 1
ATOM 1944 N N . ASN B 1 74 ? -12.375 16.391 1.263 1 88.5 74 ASN B N 1
ATOM 1945 C CA . ASN B 1 74 ? -13.43 15.781 2.068 1 88.5 74 ASN B CA 1
ATOM 1946 C C . ASN B 1 74 ? -13.359 14.258 2.02 1 88.5 74 ASN B C 1
ATOM 1948 O O . ASN B 1 74 ? -12.859 13.688 1.053 1 88.5 74 ASN B O 1
ATOM 1952 N N . LEU B 1 75 ? -13.867 13.703 3.088 1 93.56 75 LEU B N 1
ATOM 1953 C CA . LEU B 1 75 ? -14.078 12.258 3.047 1 93.56 75 LEU B CA 1
ATOM 1954 C C . LEU B 1 75 ? -15.188 11.906 2.062 1 93.56 75 LEU B C 1
ATOM 1956 O O . LEU B 1 75 ? -16.156 12.648 1.914 1 93.56 75 LEU B O 1
ATOM 1960 N N . ILE B 1 76 ? -15.023 10.812 1.38 1 93.75 76 ILE B N 1
ATOM 1961 C CA . ILE B 1 76 ? -16.016 10.273 0.455 1 93.75 76 ILE B CA 1
ATOM 1962 C C . ILE B 1 76 ? -16.766 9.125 1.124 1 93.75 76 ILE B C 1
ATOM 1964 O O . ILE B 1 76 ? -16.156 8.258 1.752 1 93.75 76 ILE B O 1
ATOM 1968 N N . ASP B 1 77 ? -18.078 9.164 0.949 1 91.75 77 ASP B N 1
ATOM 1969 C CA . ASP B 1 77 ? -18.891 8.086 1.496 1 91.75 77 ASP B CA 1
ATOM 1970 C C . ASP B 1 77 ? -18.656 6.785 0.735 1 91.75 77 ASP B C 1
ATOM 1972 O O . ASP B 1 77 ? -18.625 6.781 -0.497 1 91.75 77 ASP B O 1
ATOM 1976 N N . ILE B 1 78 ? -18.422 5.699 1.437 1 95.19 78 ILE B N 1
ATOM 1977 C CA . ILE B 1 78 ? -18.312 4.355 0.875 1 95.19 78 ILE B CA 1
ATOM 1978 C C . ILE B 1 78 ? -19.328 3.434 1.546 1 95.19 78 ILE B C 1
ATOM 1980 O O . ILE B 1 78 ? -18.953 2.523 2.289 1 95.19 78 ILE B O 1
ATOM 1984 N N . PRO B 1 79 ? -20.562 3.594 1.19 1 91.5 79 PRO B N 1
ATOM 1985 C CA . PRO B 1 79 ? -21.641 2.893 1.889 1 91.5 79 PRO B CA 1
ATOM 1986 C C . PRO B 1 79 ? -21.516 1.373 1.808 1 91.5 79 PRO B C 1
ATOM 1988 O O . PRO B 1 79 ? -21.234 0.83 0.734 1 91.5 79 PRO B O 1
ATOM 1991 N N . GLY B 1 80 ? -21.719 0.771 2.951 1 92.75 80 GLY B N 1
ATOM 1992 C CA . GLY B 1 80 ? -21.781 -0.682 2.992 1 92.75 80 GLY B CA 1
ATOM 1993 C C . GLY B 1 80 ? -20.422 -1.334 3.164 1 92.75 80 GLY B C 1
ATOM 1994 O O . GLY B 1 80 ? -20.328 -2.514 3.51 1 92.75 80 GLY B O 1
ATOM 1995 N N . LEU B 1 81 ? -19.328 -0.605 2.83 1 94.12 81 LEU B N 1
ATOM 1996 C CA . LEU B 1 81 ? -18 -1.21 2.904 1 94.12 81 LEU B CA 1
ATOM 1997 C C . LEU B 1 81 ? -17.672 -1.624 4.336 1 94.12 81 LEU B C 1
ATOM 1999 O O . LEU B 1 81 ? -17.156 -2.721 4.566 1 94.12 81 LEU B O 1
ATOM 2003 N N . ASN B 1 82 ? -18.078 -0.824 5.301 1 91.81 82 ASN B N 1
ATOM 2004 C CA . ASN B 1 82 ? -17.734 -1.047 6.699 1 91.81 82 ASN B CA 1
ATOM 2005 C C . ASN B 1 82 ? -18.844 -1.769 7.449 1 91.81 82 ASN B C 1
ATOM 2007 O O . ASN B 1 82 ? -18.891 -1.733 8.68 1 91.81 82 ASN B O 1
ATOM 2011 N N . ALA B 1 83 ? -19.719 -2.402 6.77 1 83.88 83 ALA B N 1
ATOM 2012 C CA . ALA B 1 83 ? -20.906 -3.01 7.383 1 83.88 83 ALA B CA 1
ATOM 2013 C C . ALA B 1 83 ? -20.547 -4.328 8.062 1 83.88 83 ALA B C 1
ATOM 2015 O O . ALA B 1 83 ? -21.312 -4.836 8.883 1 83.88 83 ALA B O 1
ATOM 2016 N N . PHE B 1 84 ? -19.375 -4.848 7.695 1 77.81 84 PHE B N 1
ATOM 2017 C CA . PHE B 1 84 ? -18.953 -6.105 8.289 1 77.81 84 PHE B CA 1
ATOM 2018 C C . PHE B 1 84 ? -18.375 -5.879 9.688 1 77.81 84 PHE B C 1
ATOM 2020 O O . PHE B 1 84 ? -17.703 -4.879 9.922 1 77.81 84 PHE B O 1
ATOM 2027 N N . ASP B 1 85 ? -18.812 -6.637 10.586 1 88.5 85 ASP B N 1
ATOM 2028 C CA . ASP B 1 85 ? -18.141 -6.652 11.883 1 88.5 85 ASP B CA 1
ATOM 2029 C C . ASP B 1 85 ? -16.75 -7.289 11.773 1 88.5 85 ASP B C 1
ATOM 2031 O O . ASP B 1 85 ? -16.578 -8.461 12.102 1 88.5 85 ASP B O 1
ATOM 2035 N N . ALA B 1 86 ? -15.852 -6.625 11.227 1 95.31 86 ALA B N 1
ATOM 2036 C CA . ALA B 1 86 ? -14.484 -7.09 10.992 1 95.31 86 ALA B CA 1
ATOM 2037 C C . ALA B 1 86 ? -13.484 -5.949 11.133 1 95.31 86 ALA B C 1
ATOM 2039 O O . ALA B 1 86 ? -13.867 -4.777 11.102 1 95.31 86 ALA B O 1
ATOM 2040 N N . ILE B 1 87 ? -12.32 -6.328 11.383 1 96.81 87 ILE B N 1
ATOM 2041 C CA . ILE B 1 87 ? -11.219 -5.375 11.43 1 96.81 87 ILE B CA 1
ATOM 2042 C C . ILE B 1 87 ? -10.617 -5.207 10.039 1 96.81 87 ILE B C 1
ATOM 2044 O O . ILE B 1 87 ? -10.023 -6.141 9.5 1 96.81 87 ILE B O 1
ATOM 2048 N N . ALA B 1 88 ? -10.773 -4.016 9.469 1 98.31 88 ALA B N 1
ATOM 2049 C CA . ALA B 1 88 ? -10.25 -3.75 8.133 1 98.31 88 ALA B CA 1
ATOM 2050 C C . ALA B 1 88 ? -8.789 -3.318 8.195 1 98.31 88 ALA B C 1
ATOM 2052 O O . ALA B 1 88 ? -8.359 -2.689 9.164 1 98.31 88 ALA B O 1
ATOM 2053 N N . SER B 1 89 ? -8.055 -3.691 7.168 1 98.38 89 SER B N 1
ATOM 2054 C CA . SER B 1 89 ? -6.656 -3.266 7.102 1 98.38 89 SER B CA 1
ATOM 2055 C C . SER B 1 89 ? -6.168 -3.195 5.66 1 98.38 89 SER B C 1
ATOM 2057 O O . SER B 1 89 ? -6.738 -3.836 4.773 1 98.38 89 SER B O 1
ATOM 2059 N N . HIS B 1 90 ? -5.254 -2.365 5.445 1 98.75 90 HIS B N 1
ATOM 2060 C CA . HIS B 1 90 ? -4.453 -2.26 4.23 1 98.75 90 HIS B CA 1
ATOM 2061 C C . HIS B 1 90 ? -5.336 -2.061 3.004 1 98.75 90 HIS B C 1
ATOM 2063 O O . HIS B 1 90 ? -5.273 -2.846 2.053 1 98.75 90 HIS B O 1
ATOM 2069 N N . PRO B 1 91 ? -6.051 -0.942 2.945 1 98.88 91 PRO B N 1
ATOM 2070 C CA . PRO B 1 91 ? -6.879 -0.668 1.769 1 98.88 91 PRO B CA 1
ATOM 2071 C C . PRO B 1 91 ? -6.066 -0.158 0.581 1 98.88 91 PRO B C 1
ATOM 2073 O O . PRO B 1 91 ? -5 0.435 0.766 1 98.88 91 PRO B O 1
ATOM 2076 N N . SER B 1 92 ? -6.551 -0.463 -0.559 1 98.88 92 SER B N 1
ATOM 2077 C CA . SER B 1 92 ? -6.047 0.052 -1.827 1 98.88 92 SER B CA 1
ATOM 2078 C C . SER B 1 92 ? -7.184 0.321 -2.807 1 98.88 92 SER B C 1
ATOM 2080 O O . SER B 1 92 ? -8.203 -0.37 -2.785 1 98.88 92 SER B O 1
ATOM 2082 N N . VAL B 1 93 ? -6.996 1.333 -3.617 1 98.69 93 VAL B N 1
ATOM 2083 C CA . VAL B 1 93 ? -8.102 1.766 -4.461 1 98.69 93 VAL B CA 1
ATOM 2084 C C . VAL B 1 93 ? -7.617 1.977 -5.891 1 98.69 93 VAL B C 1
ATOM 2086 O O . VAL B 1 93 ? -6.469 2.371 -6.109 1 98.69 93 VAL B O 1
ATOM 2089 N N . SER B 1 94 ? -8.531 1.683 -6.801 1 98.38 94 SER B N 1
ATOM 2090 C CA . SER B 1 94 ? -8.258 1.989 -8.195 1 98.38 94 SER B CA 1
ATOM 2091 C C . SER B 1 94 ? -8.281 3.494 -8.445 1 98.38 94 SER B 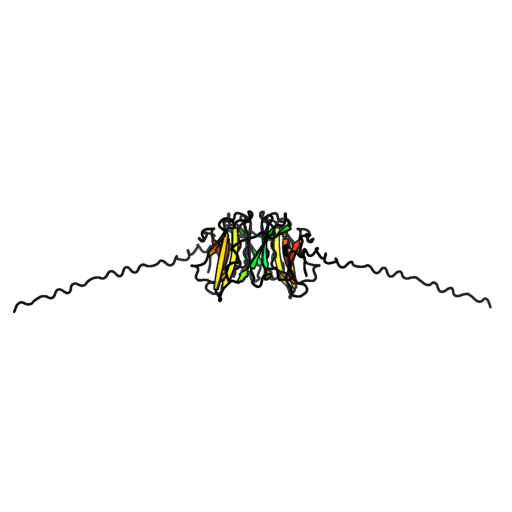C 1
ATOM 2093 O O . SER B 1 94 ? -8.781 4.258 -7.625 1 98.38 94 SER B O 1
ATOM 2095 N N . ASP B 1 95 ? -7.82 3.891 -9.609 1 97.25 95 ASP B N 1
ATOM 2096 C CA . ASP B 1 95 ? -7.633 5.305 -9.93 1 97.25 95 ASP B CA 1
ATOM 2097 C C . ASP B 1 95 ? -8.977 6.02 -10.047 1 97.25 95 ASP B C 1
ATOM 2099 O O . ASP B 1 95 ? -9.086 7.203 -9.727 1 97.25 95 ASP B O 1
ATOM 2103 N N . ASP B 1 96 ? -9.922 5.297 -10.484 1 96.56 96 ASP B N 1
ATOM 2104 C CA . ASP B 1 96 ? -11.234 5.91 -10.68 1 96.56 96 ASP B CA 1
ATOM 2105 C C . ASP B 1 96 ? -12.031 5.914 -9.375 1 96.56 96 ASP B C 1
ATOM 2107 O O . ASP B 1 96 ? -13.156 6.418 -9.336 1 96.56 96 ASP B O 1
ATOM 2111 N N . GLY B 1 97 ? -11.469 5.312 -8.391 1 97.31 97 GLY B N 1
ATOM 2112 C CA . GLY B 1 97 ? -12.102 5.316 -7.078 1 97.31 97 GLY B CA 1
ATOM 2113 C C . GLY B 1 97 ? -13.219 4.301 -6.953 1 97.31 97 GLY B C 1
ATOM 2114 O O . GLY B 1 97 ? -13.898 4.246 -5.926 1 97.31 97 GLY B O 1
ATOM 2115 N N . ARG B 1 98 ? -13.406 3.43 -7.902 1 97.56 98 ARG B N 1
ATOM 2116 C CA . ARG B 1 98 ? -14.586 2.576 -7.93 1 97.56 98 ARG B CA 1
ATOM 2117 C C . ARG B 1 98 ? -14.328 1.257 -7.211 1 97.56 98 ARG B C 1
ATOM 2119 O O . ARG B 1 98 ? -15.25 0.663 -6.641 1 97.56 98 ARG B O 1
ATOM 2126 N N . SER B 1 99 ? -13.109 0.783 -7.336 1 98.5 99 SER B N 1
ATOM 2127 C CA . SER B 1 99 ? -12.758 -0.514 -6.766 1 98.5 99 SER B CA 1
ATOM 2128 C C . SER B 1 99 ? -11.82 -0.357 -5.574 1 98.5 99 SER B C 1
ATOM 2130 O O . SER B 1 99 ? -10.758 0.251 -5.691 1 98.5 99 SER B O 1
ATOM 2132 N N . ILE B 1 100 ? -12.203 -0.836 -4.461 1 98.69 100 ILE B N 1
ATOM 2133 C CA . ILE B 1 100 ? -11.391 -0.811 -3.248 1 98.69 100 ILE B CA 1
ATOM 2134 C C . ILE B 1 100 ? -11.133 -2.238 -2.768 1 98.69 100 ILE B C 1
ATOM 2136 O O . ILE B 1 100 ? -12.078 -3.018 -2.594 1 98.69 100 ILE B O 1
ATOM 2140 N N . VAL B 1 101 ? -9.867 -2.635 -2.604 1 98.88 101 VAL B N 1
ATOM 2141 C CA . VAL B 1 101 ? -9.516 -3.912 -1.994 1 98.88 101 VAL B CA 1
ATOM 2142 C C . VAL B 1 101 ? -9.016 -3.686 -0.569 1 98.88 101 VAL B C 1
ATOM 2144 O O . VAL B 1 101 ? -8.383 -2.664 -0.281 1 98.88 101 VAL B O 1
ATOM 2147 N N . PHE B 1 102 ? -9.312 -4.539 0.282 1 98.75 102 PHE B N 1
ATOM 2148 C CA . PHE B 1 102 ? -8.867 -4.465 1.668 1 98.75 102 PHE B CA 1
ATOM 2149 C C . PHE B 1 102 ? -8.906 -5.84 2.324 1 98.75 102 PHE B C 1
ATOM 2151 O O . PHE B 1 102 ? -9.523 -6.766 1.8 1 98.75 102 PHE B O 1
ATOM 2158 N N . ALA B 1 103 ? -8.148 -5.992 3.377 1 98.62 103 ALA B N 1
ATOM 2159 C CA . ALA B 1 103 ? -8.242 -7.184 4.219 1 98.62 103 ALA B CA 1
ATOM 2160 C C . ALA B 1 103 ? -9.258 -6.98 5.344 1 98.62 103 ALA B C 1
ATOM 2162 O O . ALA B 1 103 ? -9.383 -5.875 5.879 1 98.62 103 ALA B O 1
ATOM 2163 N N . ALA B 1 104 ? -9.922 -8 5.695 1 98.12 104 ALA B N 1
ATOM 2164 C CA . ALA B 1 104 ? -10.844 -7.988 6.832 1 98.12 104 ALA B CA 1
ATOM 2165 C C . ALA B 1 104 ? -10.656 -9.227 7.703 1 98.12 104 ALA B C 1
ATOM 2167 O O . ALA B 1 104 ? -10.617 -10.352 7.199 1 98.12 104 ALA B O 1
ATOM 2168 N N . SER B 1 105 ? -10.523 -8.969 8.969 1 97.5 105 SER B N 1
ATOM 2169 C CA . SER B 1 105 ? -10.328 -10.062 9.922 1 97.5 105 SER B CA 1
ATOM 2170 C C . SER B 1 105 ? -11.492 -10.164 10.898 1 97.5 105 SER B C 1
ATOM 2172 O O . SER B 1 105 ? -11.969 -9.148 11.414 1 97.5 105 SER B O 1
ATOM 2174 N N . ARG B 1 106 ? -11.961 -11.328 11.078 1 95.12 106 ARG B N 1
ATOM 2175 C CA . ARG B 1 106 ? -13.023 -11.625 12.039 1 95.12 106 ARG B CA 1
ATOM 2176 C C . ARG B 1 106 ? -12.812 -13 12.672 1 95.12 106 ARG B C 1
ATOM 2178 O O . ARG B 1 106 ? -12.633 -13.992 11.969 1 95.12 106 ARG B O 1
ATOM 2185 N N . GLN B 1 107 ? -12.82 -12.984 14.008 1 93.81 107 GLN B N 1
ATOM 2186 C CA . GLN B 1 107 ? -12.703 -14.227 14.766 1 93.81 107 GLN B CA 1
ATOM 2187 C C . GLN B 1 107 ? -11.477 -15.023 14.312 1 93.81 107 GLN B C 1
ATOM 2189 O O . GLN B 1 107 ? -11.57 -16.234 14.07 1 93.81 107 GLN B O 1
ATOM 2194 N N . GLY B 1 108 ? -10.469 -14.352 13.984 1 92.5 108 GLY B N 1
ATOM 2195 C CA . GLY B 1 108 ? -9.195 -14.992 13.703 1 92.5 108 GLY B CA 1
ATOM 2196 C C . GLY B 1 108 ? -9.023 -15.359 12.242 1 92.5 108 GLY B C 1
ATOM 2197 O O . GLY B 1 108 ? -7.977 -15.875 11.844 1 92.5 108 GLY B O 1
ATOM 2198 N N . ARG B 1 109 ? -9.969 -15.156 11.445 1 95.06 109 ARG B N 1
ATOM 2199 C CA . ARG B 1 109 ? -9.875 -15.43 10.016 1 95.06 109 ARG B CA 1
ATOM 2200 C C . ARG B 1 109 ? -9.805 -14.133 9.219 1 95.06 109 ARG B C 1
ATOM 2202 O O . ARG B 1 109 ? -10.508 -13.164 9.516 1 95.06 109 ARG B O 1
ATOM 2209 N N . THR B 1 110 ? -8.922 -14.172 8.289 1 97.75 110 THR B N 1
ATOM 2210 C CA . THR B 1 110 ? -8.75 -12.992 7.449 1 97.75 110 THR B CA 1
ATOM 2211 C C . THR B 1 110 ? -9.07 -13.32 5.992 1 97.75 110 THR B C 1
ATOM 2213 O O . THR B 1 110 ? -8.688 -14.383 5.492 1 97.75 110 THR B O 1
ATOM 2216 N N . GLY B 1 111 ? -9.789 -12.43 5.293 1 97.75 111 GLY B N 1
ATOM 2217 C CA . GLY B 1 111 ? -10.031 -12.5 3.859 1 97.75 111 GLY B CA 1
ATOM 2218 C C . GLY B 1 111 ? -9.656 -11.227 3.129 1 97.75 111 GLY B C 1
ATOM 2219 O O . GLY B 1 111 ? -9.438 -10.188 3.754 1 97.75 111 GLY B O 1
ATOM 2220 N N . ILE B 1 112 ? -9.469 -11.367 1.851 1 98.69 112 ILE B N 1
ATOM 2221 C CA . ILE B 1 112 ? -9.273 -10.219 0.972 1 98.69 112 ILE B CA 1
ATOM 2222 C C . ILE B 1 112 ? -10.586 -9.883 0.266 1 98.69 112 ILE B C 1
ATOM 2224 O O . ILE B 1 112 ? -11.172 -10.734 -0.407 1 98.69 112 ILE B O 1
ATOM 2228 N N . PHE B 1 113 ? -11.016 -8.656 0.396 1 98.31 113 PHE B N 1
ATOM 2229 C CA . PHE B 1 113 ? -12.312 -8.242 -0.14 1 98.31 113 PHE B CA 1
ATOM 2230 C C . PHE B 1 113 ? -12.133 -7.168 -1.209 1 98.31 113 PHE B C 1
ATOM 2232 O O . PHE B 1 113 ? -11.273 -6.297 -1.086 1 98.31 113 PHE B O 1
ATOM 2239 N N . LEU B 1 114 ? -12.977 -7.281 -2.219 1 98.62 114 LEU B N 1
ATOM 2240 C CA . LEU B 1 114 ? -13.102 -6.262 -3.256 1 98.62 114 LEU B CA 1
ATOM 2241 C C . LEU B 1 114 ? -14.461 -5.578 -3.186 1 98.62 114 LEU B C 1
ATOM 2243 O O . LEU B 1 114 ? -15.5 -6.227 -3.359 1 98.62 114 LEU B O 1
ATOM 2247 N N . TYR B 1 115 ? -14.445 -4.312 -2.879 1 98.25 115 TYR B N 1
ATOM 2248 C CA . TYR B 1 115 ? -15.648 -3.492 -2.811 1 98.25 115 TYR B CA 1
ATOM 2249 C C . TYR B 1 115 ? -15.805 -2.652 -4.07 1 98.25 115 TYR B C 1
ATOM 2251 O O . TYR B 1 115 ? -14.844 -2.053 -4.555 1 98.25 115 TYR B O 1
ATOM 2259 N N . ASN B 1 116 ? -17 -2.656 -4.609 1 97.88 116 ASN B N 1
ATOM 2260 C CA . ASN B 1 116 ? -17.359 -1.821 -5.75 1 97.88 116 ASN B CA 1
ATOM 2261 C C . ASN B 1 116 ? -18.281 -0.677 -5.34 1 97.88 116 ASN B C 1
ATOM 2263 O O . ASN B 1 116 ? -19.391 -0.912 -4.844 1 97.88 116 ASN B O 1
ATOM 2267 N N . ARG B 1 117 ? -17.859 0.479 -5.598 1 97 117 ARG B N 1
ATOM 2268 C CA . ARG B 1 117 ? -18.594 1.648 -5.121 1 97 117 ARG B CA 1
ATOM 2269 C C . ARG B 1 117 ? -19.875 1.854 -5.918 1 97 117 ARG B C 1
ATOM 2271 O O . ARG B 1 117 ? -20.797 2.521 -5.453 1 97 117 ARG B O 1
ATOM 2278 N N . GLU B 1 118 ? -19.875 1.341 -7.078 1 95.31 118 GLU B N 1
ATOM 2279 C CA . GLU B 1 118 ? -21.078 1.472 -7.898 1 95.31 118 GLU B CA 1
ATOM 2280 C C . GLU B 1 118 ? -22.172 0.507 -7.441 1 95.31 118 GLU B C 1
ATOM 2282 O O . GLU B 1 118 ? -23.312 0.907 -7.25 1 95.31 118 GLU B O 1
ATOM 2287 N N . THR B 1 119 ? -21.812 -0.718 -7.23 1 95.69 119 THR B N 1
ATOM 2288 C CA . THR B 1 119 ? -22.797 -1.713 -6.832 1 95.69 119 THR B CA 1
ATOM 2289 C C . THR B 1 119 ? -22.969 -1.729 -5.312 1 95.69 119 THR B C 1
ATOM 2291 O O . THR B 1 119 ? -23.938 -2.301 -4.797 1 95.69 119 THR B O 1
ATOM 2294 N N . ARG B 1 120 ? -22.016 -1.115 -4.641 1 95.94 120 ARG B N 1
ATOM 2295 C CA . ARG B 1 120 ? -21.984 -1.064 -3.182 1 95.94 120 ARG B CA 1
ATOM 2296 C C . ARG B 1 120 ? -21.938 -2.467 -2.584 1 95.94 120 ARG B C 1
ATOM 2298 O O . ARG B 1 120 ? -22.594 -2.734 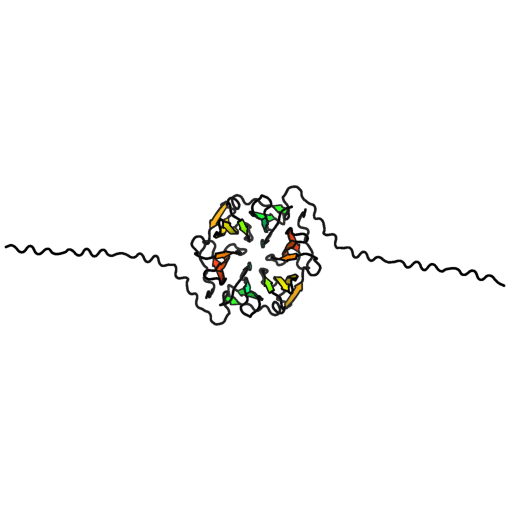-1.572 1 95.94 120 ARG B O 1
ATOM 2305 N N . GLN B 1 121 ? -21.234 -3.35 -3.236 1 94.88 121 GLN B N 1
ATOM 2306 C CA . GLN B 1 121 ? -21.094 -4.734 -2.799 1 94.88 121 GLN B CA 1
ATOM 2307 C C . GLN B 1 121 ? -19.625 -5.098 -2.584 1 94.88 121 GLN B C 1
ATOM 2309 O O . GLN B 1 121 ? -18.75 -4.656 -3.338 1 94.88 121 GLN B O 1
ATOM 2314 N N . SER B 1 122 ? -19.453 -5.863 -1.537 1 96.62 122 SER B N 1
ATOM 2315 C CA . SER B 1 122 ? -18.141 -6.445 -1.272 1 96.62 122 SER B CA 1
ATOM 2316 C C . SER B 1 122 ? -18.125 -7.941 -1.567 1 96.62 122 SER B C 1
ATOM 2318 O O . SER B 1 122 ? -19.078 -8.656 -1.222 1 96.62 122 SER B O 1
ATOM 2320 N N . ARG B 1 123 ? -17.094 -8.328 -2.201 1 96.44 123 ARG B N 1
ATOM 2321 C CA . ARG B 1 123 ? -16.906 -9.742 -2.5 1 96.44 123 ARG B CA 1
ATOM 2322 C C . ARG B 1 123 ? -15.617 -10.266 -1.876 1 96.44 123 ARG B C 1
ATOM 2324 O O . ARG B 1 123 ? -14.57 -9.633 -1.987 1 96.44 123 ARG B O 1
ATOM 2331 N N . ASN B 1 124 ? -15.75 -11.414 -1.262 1 97.19 124 ASN B N 1
ATOM 2332 C CA . ASN B 1 124 ? -14.562 -12.078 -0.74 1 97.19 124 ASN B CA 1
ATOM 2333 C C . ASN B 1 124 ? -13.789 -12.797 -1.845 1 97.19 124 ASN B C 1
ATOM 2335 O O . ASN B 1 124 ? -14.266 -13.789 -2.396 1 97.19 124 ASN B O 1
ATOM 2339 N N . LEU B 1 125 ? -12.586 -12.367 -2.143 1 97.94 125 LEU B N 1
ATOM 2340 C CA . LEU B 1 125 ? -11.797 -12.914 -3.246 1 97.94 125 LEU B CA 1
ATOM 2341 C C . LEU B 1 125 ? -11.102 -14.203 -2.834 1 97.94 125 LEU B C 1
ATOM 2343 O O . LEU B 1 125 ? -10.625 -14.953 -3.686 1 97.94 125 LEU B O 1
ATOM 2347 N N . THR B 1 126 ? -11.023 -14.422 -1.511 1 97.5 126 THR B N 1
ATOM 2348 C CA . THR B 1 126 ? -10.188 -15.523 -1.047 1 97.5 126 THR B CA 1
ATOM 2349 C C . THR B 1 126 ? -11 -16.516 -0.228 1 97.5 126 THR B C 1
ATOM 2351 O O . THR B 1 126 ? -10.461 -17.219 0.626 1 97.5 126 THR B O 1
ATOM 2354 N N . ALA B 1 127 ? -12.281 -16.594 -0.393 1 95 127 ALA B N 1
ATOM 2355 C CA . ALA B 1 127 ? -13.188 -17.438 0.363 1 95 127 ALA B CA 1
ATOM 2356 C C . ALA B 1 127 ? -12.789 -18.906 0.242 1 95 127 ALA B C 1
ATOM 2358 O O . ALA B 1 127 ? -12.922 -19.672 1.199 1 95 127 ALA B O 1
ATOM 2359 N N . ASN B 1 128 ? -12.234 -19.281 -0.892 1 92.31 128 ASN B N 1
ATOM 2360 C CA . ASN B 1 128 ? -11.93 -20.688 -1.144 1 92.31 128 ASN B CA 1
ATOM 2361 C C . ASN B 1 128 ? -10.438 -20.969 -1.012 1 92.31 128 ASN B C 1
ATOM 2363 O O . ASN B 1 128 ? -9.961 -22.031 -1.385 1 92.31 128 ASN B O 1
ATOM 2367 N N . LEU B 1 129 ? -9.703 -19.969 -0.645 1 92.5 129 LEU B N 1
ATOM 2368 C CA . LEU B 1 129 ? -8.266 -20.125 -0.468 1 92.5 129 LEU B CA 1
ATOM 2369 C C . LEU B 1 129 ? -7.938 -20.562 0.956 1 92.5 129 LEU B C 1
ATOM 2371 O O . LEU B 1 129 ? -8.195 -19.828 1.911 1 92.5 129 LEU B O 1
ATOM 2375 N N . GLN B 1 130 ? -7.551 -21.797 1.145 1 91.62 130 GLN B N 1
ATOM 2376 C CA . GLN B 1 130 ? -7.148 -22.297 2.457 1 91.62 130 GLN B CA 1
ATOM 2377 C C . GLN B 1 130 ? -5.742 -21.828 2.816 1 91.62 130 GLN B C 1
ATOM 2379 O O . GLN B 1 130 ? -4.781 -22.594 2.729 1 91.62 130 GLN B O 1
ATOM 2384 N N . ALA B 1 131 ? -5.566 -20.672 3.16 1 95.25 131 ALA B N 1
ATOM 2385 C CA . ALA B 1 131 ? -4.297 -20.016 3.477 1 95.25 131 ALA B CA 1
ATOM 2386 C C . ALA B 1 131 ? -4.516 -18.766 4.312 1 95.25 131 ALA B C 1
ATOM 2388 O O . ALA B 1 131 ? -5.637 -18.25 4.402 1 95.25 131 ALA B O 1
ATOM 2389 N N . GLU B 1 132 ? -3.5 -18.344 4.965 1 97.12 132 GLU B N 1
ATOM 2390 C CA . GLU B 1 132 ? -3.494 -16.984 5.527 1 97.12 132 GLU B CA 1
ATOM 2391 C C . GLU B 1 132 ? -3.238 -15.938 4.449 1 97.12 132 GLU B C 1
ATOM 2393 O O . GLU B 1 132 ? -2.418 -16.156 3.555 1 97.12 132 GLU B O 1
ATOM 2398 N N . VAL B 1 133 ? -4.004 -14.828 4.527 1 98.25 133 VAL B N 1
ATOM 2399 C CA . VAL B 1 133 ? -3.826 -13.773 3.537 1 98.25 133 VAL B CA 1
ATOM 2400 C C . VAL B 1 133 ? -3.74 -12.422 4.234 1 98.25 133 VAL B C 1
ATOM 2402 O O . VAL B 1 133 ? -4.25 -12.25 5.348 1 98.25 133 VAL B O 1
ATOM 2405 N N . ARG B 1 134 ? -3.014 -11.461 3.561 1 98.5 134 ARG B N 1
ATOM 2406 C CA . ARG B 1 134 ? -2.883 -10.117 4.109 1 98.5 134 ARG B CA 1
ATOM 2407 C C . ARG B 1 134 ? -2.299 -9.156 3.076 1 98.5 134 ARG B C 1
ATOM 2409 O O . ARG B 1 134 ? -1.898 -9.578 1.988 1 98.5 134 ARG B O 1
ATOM 2416 N N . ASN B 1 135 ? -2.332 -7.922 3.34 1 98.81 135 ASN B N 1
ATOM 2417 C CA . ASN B 1 135 ? -1.629 -6.859 2.631 1 98.81 135 ASN B CA 1
ATOM 2418 C C . ASN B 1 135 ? -1.999 -6.832 1.15 1 98.81 135 ASN B C 1
ATOM 2420 O O . ASN B 1 135 ? -1.125 -6.91 0.286 1 98.81 135 ASN B O 1
ATOM 2424 N N . PRO B 1 136 ? -3.232 -6.559 0.822 1 98.88 136 PRO B N 1
ATOM 2425 C CA . PRO B 1 136 ? -3.619 -6.477 -0.589 1 98.88 136 PRO B CA 1
ATOM 2426 C C . PRO B 1 136 ? -3.326 -5.109 -1.2 1 98.88 136 PRO B C 1
ATOM 2428 O O . PRO B 1 136 ? -3.223 -4.113 -0.478 1 98.88 136 PRO B O 1
ATOM 2431 N N . THR B 1 137 ? -3.188 -5.133 -2.533 1 98.88 137 THR B N 1
ATOM 2432 C CA . THR B 1 137 ? -3.113 -3.924 -3.35 1 98.88 137 THR B CA 1
ATOM 2433 C C . THR B 1 137 ? -3.811 -4.133 -4.691 1 98.88 137 THR B C 1
ATOM 2435 O O . THR B 1 137 ? -3.889 -5.258 -5.188 1 98.88 137 THR B O 1
ATOM 2438 N N . ILE B 1 138 ? -4.336 -3.078 -5.18 1 98.56 138 ILE B N 1
ATOM 2439 C CA . ILE B 1 138 ? -5.004 -3.133 -6.477 1 98.56 138 ILE B CA 1
ATOM 2440 C C . ILE B 1 138 ? -4.324 -2.164 -7.441 1 98.56 138 ILE B C 1
ATOM 2442 O O . ILE B 1 138 ? -3.881 -1.086 -7.043 1 98.56 138 ILE B O 1
ATOM 2446 N N . SER B 1 139 ? -4.266 -2.6 -8.68 1 97.31 139 SER B N 1
ATOM 2447 C CA . SER B 1 139 ? -3.701 -1.746 -9.719 1 97.31 139 SER B CA 1
ATOM 2448 C C . SER B 1 139 ? -4.609 -0.556 -10.008 1 97.31 139 SER B C 1
ATOM 2450 O O . SER B 1 139 ? -5.812 -0.608 -9.75 1 97.31 139 SER B O 1
ATOM 2452 N N . ALA B 1 140 ? -4.031 0.428 -10.617 1 96.75 140 ALA B N 1
ATOM 2453 C CA . ALA B 1 140 ? -4.754 1.663 -10.906 1 96.75 140 ALA B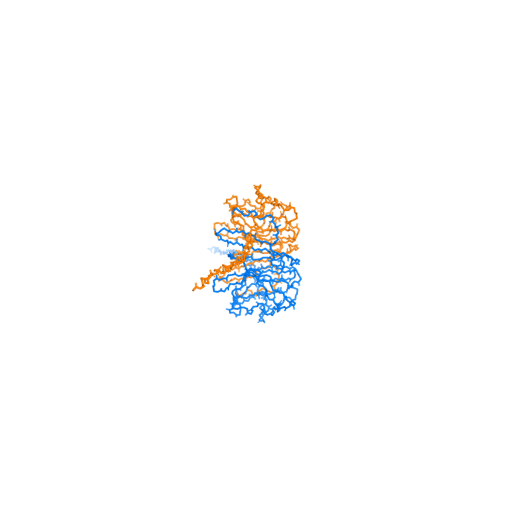 CA 1
ATOM 2454 C C . ALA B 1 140 ? -5.977 1.391 -11.781 1 96.75 140 ALA B C 1
ATOM 2456 O O . ALA B 1 140 ? -7.027 2.014 -11.602 1 96.75 140 ALA B O 1
ATOM 2457 N N . ASP B 1 141 ? -5.855 0.436 -12.68 1 95.69 141 ASP B N 1
ATOM 2458 C CA . ASP B 1 141 ? -6.953 0.163 -13.602 1 95.69 141 ASP B CA 1
ATOM 2459 C C . ASP B 1 141 ? -7.949 -0.822 -12.992 1 95.69 141 ASP B C 1
ATOM 2461 O O . ASP B 1 141 ? -8.945 -1.178 -13.633 1 95.69 141 ASP B O 1
ATOM 2465 N N . GLY B 1 142 ? -7.645 -1.283 -11.844 1 96.88 142 GLY B N 1
ATOM 2466 C CA . GLY B 1 142 ? -8.57 -2.123 -11.094 1 96.88 142 GLY B CA 1
ATOM 2467 C C . GLY B 1 142 ? -8.594 -3.561 -11.578 1 96.88 142 GLY B C 1
ATOM 2468 O O . GLY B 1 142 ? -9.438 -4.348 -11.156 1 96.88 142 GLY B O 1
ATOM 2469 N N . THR B 1 143 ? -7.578 -3.939 -12.398 1 96.06 143 THR B N 1
ATOM 2470 C CA . THR B 1 143 ? -7.723 -5.23 -13.062 1 96.06 143 THR B CA 1
ATOM 2471 C C . THR B 1 143 ? -6.895 -6.297 -12.352 1 96.06 143 THR B C 1
ATOM 2473 O O . THR B 1 143 ? -7.09 -7.496 -12.578 1 96.06 143 THR B O 1
ATOM 2476 N N . ARG B 1 144 ? -5.969 -5.855 -11.523 1 96.75 144 ARG B N 1
ATOM 2477 C CA . ARG B 1 144 ? -5.082 -6.797 -10.844 1 96.75 144 ARG B CA 1
ATOM 2478 C C . ARG B 1 144 ? -5.051 -6.531 -9.344 1 96.75 144 ARG B C 1
ATOM 2480 O O . ARG B 1 144 ? -4.973 -5.379 -8.906 1 96.75 144 ARG B O 1
ATOM 2487 N N . ILE B 1 145 ? -5.133 -7.57 -8.578 1 98.06 145 ILE B N 1
ATOM 2488 C CA . ILE B 1 145 ? -5.02 -7.531 -7.121 1 98.06 145 ILE B CA 1
ATOM 2489 C C . ILE B 1 145 ? -3.879 -8.445 -6.672 1 98.06 145 ILE B C 1
ATOM 2491 O O . ILE B 1 145 ? -3.84 -9.625 -7.023 1 98.06 145 ILE B O 1
ATOM 2495 N N . ALA B 1 146 ? -2.932 -7.891 -5.965 1 97.94 146 ALA B N 1
ATOM 2496 C CA . ALA B 1 146 ? -1.861 -8.68 -5.355 1 97.94 146 ALA B CA 1
ATOM 2497 C C . ALA B 1 146 ? -1.999 -8.711 -3.838 1 97.94 146 ALA B C 1
ATOM 2499 O O . ALA B 1 146 ? -2.469 -7.742 -3.23 1 97.94 146 ALA B O 1
ATOM 2500 N N . PHE B 1 147 ? -1.629 -9.773 -3.268 1 98.25 147 PHE B N 1
ATOM 2501 C CA . PHE B 1 147 ? -1.661 -9.906 -1.816 1 98.25 147 PHE B CA 1
ATOM 2502 C C . PHE B 1 147 ? -0.721 -11.016 -1.351 1 98.25 147 PHE B C 1
ATOM 2504 O O . PHE B 1 147 ? -0.26 -11.82 -2.158 1 98.25 147 PHE B O 1
ATOM 2511 N N . GLU B 1 148 ? -0.397 -10.953 -0.091 1 97.94 148 GLU B N 1
ATOM 2512 C CA . GLU B 1 148 ? 0.41 -12 0.529 1 97.94 148 GLU B CA 1
ATOM 2513 C C . GLU B 1 148 ? -0.439 -13.219 0.875 1 97.94 148 GLU B C 1
ATOM 2515 O O . GLU B 1 148 ? -1.574 -13.078 1.336 1 97.94 148 GLU B O 1
ATOM 2520 N N . TYR B 1 149 ? 0.148 -14.328 0.685 1 96.31 149 TYR B N 1
ATOM 2521 C CA . TYR B 1 149 ? -0.494 -15.594 1.032 1 96.31 149 TYR B CA 1
ATOM 2522 C C . TYR B 1 149 ? 0.508 -16.562 1.644 1 96.31 149 TYR B C 1
ATOM 2524 O O . TYR B 1 149 ? 1.662 -16.625 1.214 1 96.31 149 TYR B O 1
ATOM 2532 N N . SER B 1 150 ? 0.014 -17.312 2.715 1 95.81 150 SER B N 1
ATOM 2533 C CA . SER B 1 150 ? 0.846 -18.328 3.344 1 95.81 150 SER B CA 1
ATOM 2534 C C . SER B 1 150 ? 0.036 -19.578 3.674 1 95.81 150 SER B C 1
ATOM 2536 O O . SER B 1 150 ? -1.062 -19.484 4.227 1 95.81 150 SER B O 1
ATOM 2538 N N . ASN B 1 151 ? 0.589 -20.766 3.301 1 87.69 151 ASN B N 1
ATOM 2539 C CA . ASN B 1 151 ? -0.021 -22.016 3.711 1 87.69 151 ASN B CA 1
ATOM 2540 C C . ASN B 1 151 ? 0.886 -22.797 4.66 1 87.69 151 ASN B C 1
ATOM 2542 O O . ASN B 1 151 ? 0.45 -23.766 5.289 1 87.69 151 ASN B O 1
ATOM 2546 N N . ASN B 1 152 ? 2.137 -22.484 4.719 1 86.12 152 ASN B N 1
ATOM 2547 C CA . ASN B 1 152 ? 3.09 -23.25 5.523 1 86.12 152 ASN B CA 1
ATOM 2548 C C . ASN B 1 152 ? 4.082 -22.328 6.23 1 86.12 152 ASN B C 1
ATOM 2550 O O . ASN B 1 152 ? 5.258 -22.672 6.363 1 86.12 152 ASN B O 1
ATOM 2554 N N . GLY B 1 153 ? 3.711 -21.109 6.441 1 87.81 153 GLY B N 1
ATOM 2555 C CA . GLY B 1 153 ? 4.562 -20.203 7.195 1 87.81 153 GLY B CA 1
ATOM 2556 C C . GLY B 1 153 ? 5.398 -19.297 6.309 1 87.81 153 GLY B C 1
ATOM 2557 O O . GLY B 1 153 ? 5.934 -18.297 6.773 1 87.81 153 GLY B O 1
ATOM 2558 N N . GLN B 1 154 ? 5.664 -19.734 5.156 1 90.56 154 GLN B N 1
ATOM 2559 C CA . GLN B 1 154 ? 6.371 -18.891 4.203 1 90.56 154 GLN B CA 1
ATOM 2560 C C . GLN B 1 154 ? 5.395 -18.016 3.418 1 90.56 154 GLN B C 1
ATOM 2562 O O . GLN B 1 154 ? 4.367 -18.5 2.939 1 90.56 154 GLN B O 1
ATOM 2567 N N . TRP B 1 155 ? 5.762 -16.719 3.305 1 95.94 155 TRP B N 1
ATOM 2568 C CA . TRP B 1 155 ? 4.84 -15.812 2.639 1 95.94 155 TRP B CA 1
ATOM 2569 C C . TRP B 1 155 ? 5.234 -15.609 1.178 1 95.94 155 TRP B C 1
ATOM 2571 O O . TRP B 1 155 ? 6.402 -15.359 0.872 1 95.94 155 TRP B O 1
ATOM 2581 N N . ASP B 1 156 ? 4.266 -15.734 0.298 1 94.5 156 ASP B N 1
ATOM 2582 C CA . ASP B 1 156 ? 4.383 -15.469 -1.133 1 94.5 156 ASP B CA 1
ATOM 2583 C C . ASP B 1 156 ? 3.357 -14.43 -1.583 1 94.5 156 ASP B C 1
ATOM 2585 O O . ASP B 1 156 ? 2.508 -14.008 -0.796 1 94.5 156 ASP B O 1
ATOM 2589 N N . ILE B 1 157 ? 3.508 -14.016 -2.811 1 96.38 157 ILE B N 1
ATOM 2590 C CA . ILE B 1 157 ? 2.562 -13.062 -3.387 1 96.38 157 ILE B CA 1
ATOM 2591 C C . ILE B 1 157 ? 1.717 -13.758 -4.449 1 96.38 157 ILE B C 1
ATOM 2593 O O . ILE B 1 157 ? 2.248 -14.461 -5.316 1 96.38 157 ILE B O 1
ATOM 2597 N N . LEU B 1 158 ? 0.452 -13.617 -4.34 1 94.94 158 LEU B N 1
ATOM 2598 C CA . LEU B 1 158 ? -0.482 -14.016 -5.387 1 94.94 158 LEU B CA 1
ATOM 2599 C C . LEU B 1 158 ? -1.062 -12.797 -6.09 1 94.94 158 LEU B C 1
ATOM 2601 O O . LEU B 1 158 ? -1.241 -11.742 -5.469 1 94.94 158 LEU B O 1
ATOM 2605 N N . VAL B 1 159 ? -1.313 -13.008 -7.352 1 95.5 159 VAL B N 1
ATOM 2606 C CA . VAL B 1 159 ? -1.956 -11.969 -8.148 1 95.5 159 VAL B CA 1
ATOM 2607 C C . VAL B 1 159 ? -3.246 -12.508 -8.758 1 95.5 159 VAL B C 1
ATOM 2609 O O . VAL B 1 159 ? -3.23 -13.523 -9.453 1 95.5 159 VAL B O 1
ATOM 2612 N N . TYR B 1 160 ? -4.316 -11.789 -8.461 1 96 160 TYR B N 1
ATOM 2613 C CA . TYR B 1 160 ? -5.645 -12.156 -8.938 1 96 160 TYR B CA 1
ATOM 2614 C C . TYR B 1 160 ? -6.18 -11.109 -9.914 1 96 160 TYR B C 1
ATOM 2616 O O . TYR B 1 160 ? -5.75 -9.953 -9.891 1 96 160 TYR B O 1
ATOM 2624 N N . ASN B 1 161 ? -7.074 -11.602 -10.789 1 95.06 161 ASN B N 1
ATOM 2625 C CA . ASN B 1 161 ? -7.902 -10.633 -11.492 1 95.06 161 ASN B CA 1
ATOM 2626 C C . ASN B 1 161 ? -9.125 -10.227 -10.664 1 95.06 161 ASN B C 1
ATOM 2628 O O . ASN B 1 161 ? -9.273 -10.672 -9.523 1 95.06 161 ASN B O 1
ATOM 2632 N N . ARG B 1 162 ? -9.984 -9.43 -11.188 1 94.5 162 ARG B N 1
ATOM 2633 C CA . ARG B 1 162 ? -11.117 -8.875 -10.453 1 94.5 162 ARG B CA 1
ATOM 2634 C C . ARG B 1 162 ? -12.156 -9.945 -10.148 1 94.5 162 ARG B C 1
ATOM 2636 O O . ARG B 1 162 ? -12.992 -9.773 -9.266 1 94.5 162 ARG B O 1
ATOM 2643 N N . SER B 1 163 ? -12.125 -10.992 -10.867 1 93.25 163 SER B N 1
ATOM 2644 C CA . SER B 1 163 ? -13.094 -12.062 -10.664 1 93.25 163 SER B CA 1
ATOM 2645 C C . SER B 1 163 ? -12.633 -13.031 -9.578 1 93.25 163 SER B C 1
ATOM 2647 O O . SER B 1 163 ? -13.367 -13.945 -9.203 1 93.25 163 SER B O 1
ATOM 2649 N N . GLY B 1 164 ? -11.398 -12.758 -9.125 1 93.56 164 GLY B N 1
ATOM 2650 C CA . GLY B 1 164 ? -10.891 -13.625 -8.07 1 93.56 164 GLY B CA 1
ATOM 2651 C C . GLY B 1 164 ? -10.148 -14.836 -8.594 1 93.56 164 GLY B C 1
ATOM 2652 O O . GLY B 1 164 ? -9.977 -15.82 -7.875 1 93.56 164 GLY B O 1
ATOM 2653 N N . GLN B 1 165 ? -9.766 -14.781 -9.82 1 92.19 165 GLN B N 1
ATOM 2654 C CA . GLN B 1 165 ? -8.977 -15.852 -10.414 1 92.19 165 GLN B CA 1
ATOM 2655 C C . GLN B 1 165 ? -7.488 -15.508 -10.414 1 92.19 165 GLN B C 1
ATOM 2657 O O . GLN B 1 165 ? -7.109 -14.367 -10.688 1 92.19 165 GLN B O 1
ATOM 2662 N N . PRO B 1 166 ? -6.734 -16.516 -10.062 1 90.75 166 PRO B N 1
ATOM 2663 C CA . PRO B 1 166 ? -5.293 -16.25 -10.109 1 90.75 166 PRO B CA 1
ATOM 2664 C C . PRO B 1 166 ? -4.797 -15.961 -11.523 1 90.75 166 PRO B C 1
ATOM 2666 O O . PRO B 1 166 ? -5.273 -16.562 -12.484 1 90.75 166 PRO B O 1
ATOM 2669 N N . LEU B 1 167 ? -3.959 -14.906 -11.562 1 86.75 167 LEU B N 1
ATOM 2670 C CA . LEU B 1 167 ? -3.295 -14.617 -12.828 1 86.75 167 LEU B CA 1
ATOM 2671 C C . LEU B 1 167 ? -1.988 -15.391 -12.945 1 86.75 167 LEU B C 1
ATOM 2673 O O . LEU B 1 167 ? -1.313 -15.641 -11.945 1 86.75 167 LEU B O 1
ATOM 2677 N N . ASN B 1 168 ? -1.776 -15.852 -14.164 1 71.25 168 ASN B N 1
ATOM 2678 C CA . ASN B 1 168 ? -0.579 -16.641 -14.422 1 71.25 168 ASN B CA 1
ATOM 2679 C C . ASN B 1 168 ? 0.669 -15.766 -14.492 1 71.25 168 ASN B C 1
ATOM 2681 O O . ASN B 1 168 ? 1.153 -15.453 -15.578 1 71.25 168 ASN B O 1
ATOM 2685 N N . ILE B 1 169 ? 0.976 -15.156 -13.43 1 73.19 169 ILE B N 1
ATOM 2686 C CA . ILE B 1 169 ? 2.273 -14.5 -13.312 1 73.19 169 ILE B CA 1
ATOM 2687 C C . ILE B 1 169 ? 3.291 -15.484 -12.727 1 73.19 169 ILE B C 1
ATOM 2689 O O . ILE B 1 169 ? 2.965 -16.266 -11.828 1 73.19 169 ILE B O 1
ATOM 2693 N N . PRO B 1 170 ? 4.379 -15.664 -13.484 1 56.53 170 PRO B N 1
ATOM 2694 C CA . PRO B 1 170 ? 5.332 -16.625 -12.93 1 56.53 170 PRO B CA 1
ATOM 2695 C C . PRO B 1 170 ? 5.488 -16.5 -11.414 1 56.53 170 PRO B C 1
ATOM 2697 O O . PRO B 1 170 ? 5.703 -15.398 -10.906 1 56.53 170 PRO B O 1
ATOM 2700 N N . GLN B 1 171 ? 4.738 -17.328 -10.508 1 55.84 171 GLN B N 1
ATOM 2701 C CA . GLN B 1 171 ? 4.766 -17.344 -9.047 1 55.84 171 GLN B CA 1
ATOM 2702 C C . GLN B 1 171 ? 5.441 -18.594 -8.516 1 55.84 171 GLN B C 1
ATOM 2704 O O . GLN B 1 171 ? 4.945 -19.703 -8.719 1 55.84 171 GLN B O 1
ATOM 2709 N N . ASP B 1 172 ? 6.551 -18.797 -8.609 1 46.16 172 ASP B N 1
ATOM 2710 C CA . ASP B 1 172 ? 7.098 -20.078 -8.164 1 46.16 172 ASP B CA 1
ATOM 2711 C C . ASP B 1 172 ? 6.941 -20.25 -6.652 1 46.16 172 ASP B C 1
ATOM 2713 O O . ASP B 1 172 ? 7.727 -19.703 -5.875 1 46.16 172 ASP B O 1
ATOM 2717 N N . PRO B 1 173 ? 5.633 -20.469 -6.164 1 44.75 173 PRO B N 1
ATOM 2718 C CA . PRO B 1 173 ? 5.68 -20.719 -4.723 1 44.75 173 PRO B CA 1
ATOM 2719 C C . PRO B 1 173 ? 6.434 -22.016 -4.375 1 44.75 173 PRO B C 1
ATOM 2721 O O . PRO B 1 173 ? 6.508 -22.922 -5.199 1 44.75 173 PRO B O 1
ATOM 2724 N N . ARG B 1 174 ? 7.25 -22.016 -3.393 1 42.19 174 ARG B N 1
ATOM 2725 C CA . ARG B 1 174 ? 7.844 -23.266 -2.916 1 42.19 174 ARG B CA 1
ATOM 2726 C C . ARG B 1 174 ? 6.785 -24.172 -2.295 1 42.19 174 ARG B C 1
ATOM 2728 O O . ARG B 1 174 ? 5.785 -23.688 -1.755 1 42.19 174 ARG B O 1
#

Solvent-accessible surface area (backbone atoms only — not comparable to full-atom values): 19164 Å² total; per-residue (Å²): 133,84,80,78,78,81,73,80,78,78,78,76,74,78,75,76,74,75,72,72,69,62,77,68,72,74,75,41,70,68,61,84,80,74,39,42,74,28,49,91,40,41,33,42,45,46,27,46,21,72,59,34,38,26,24,25,28,40,73,80,78,46,36,29,76,47,37,32,31,69,80,80,61,33,57,52,90,61,68,65,71,66,69,57,88,40,45,40,41,38,32,18,41,10,41,84,62,41,40,36,32,26,25,36,34,45,96,88,42,48,40,41,32,43,32,31,64,82,78,45,45,74,41,69,52,38,78,85,52,89,47,50,51,44,45,35,22,29,18,47,85,47,55,40,34,33,25,30,36,28,79,80,84,53,34,29,60,47,41,23,35,76,87,44,43,76,48,93,55,60,31,14,70,112,135,85,81,79,77,82,73,81,79,78,77,78,76,77,76,76,73,74,73,72,71,62,78,68,74,73,73,40,66,61,59,85,80,74,38,40,76,25,48,83,41,40,32,43,46,45,28,45,19,73,59,35,38,28,23,24,28,40,75,79,77,46,36,30,75,45,37,30,30,68,81,80,61,34,57,52,89,63,68,64,72,66,68,57,89,40,44,40,40,38,31,17,40,10,42,83,63,40,39,37,31,26,24,36,32,45,98,90,42,48,40,42,31,45,32,31,63,84,79,46,44,74,40,68,52,39,79,85,52,88,46,50,51,44,46,35,22,30,18,47,85,47,55,41,34,35,26,30,37,26,79,79,83,53,34,29,61,48,43,23,35,77,86,44,43,75,49,95,54,64,35,24,73,116

InterPro domains:
  IPR011042 Six-bladed beta-propeller, TolB-like [G3DSA:2.120.10.30] (34-173)
  IPR011659 WD40-like beta-propeller [PF07676] (50-67)
  IPR011659 WD40-like beta-propeller [PF07676] (81-113)
  IPR011659 WD40-like beta-propeller [PF07676] (134-159)

Nearest PDB structures (foldseek):
  4r40-assembly2_C  TM=8.060E-01  e=3.520E-08  Yersinia pestis CO92
  7mx5-assembly2_B  TM=7.214E-01  e=5.859E-07  Acinetobacter baumannii
  1npe-assembly1_A  TM=7.263E-01  e=1.412E-03  Mus musculus
  4o9d-assembly1_B  TM=5.781E-01  e=6.990E-04  Schizosaccharomyces pombe 972h-
  4o9d-assembly2_A  TM=5.813E-01  e=2.176E-03  Schizosaccharomyces pombe 972h-

pLDDT: mean 83.06, std 21.92, range [32.53, 98.88]